Protein AF-A0A7S3VIF5-F1 (afdb_monomer_lite)

Secondary structure (DSSP, 8-state):
----------------------------------------------SS--S-S------SS---SS-TTSS--S--SSHHHHHHHHHHHS--SSS-SS--------SS-----PPPP--HHHHT--TTSPPGGG---HHHHHS--TTTGGG-TT--------SS-HHHHHHHHHHHHHHTS--HHHHHHHHHTTS------HHHHH------TT--PPPS--B-TTSPBPPP-HHHHHHTTSS-HHHHHHHSTHHHHHTT--PPPPPS-TTS---HHHHHHHTT-HHHHHHHHHT--

Foldseek 3Di:
DDDDDDDDDDDPPPPDPDDDDDPDDDDDDDPDDDPPDDDDPDDPDDPPPDPDDDPPPPDPDFDDPPPLPFDLDDPGTPSVVQVVCCVQPVTGPNPPLDPPPPPDPDPDPDPPDRDDDPCCSVPPDDPPDDDPVPDDDPCCVVDPDPVPCVVDPPDPDPDPDDPDDPVRVVVVVVVVVVVVDDDPVVVCVVVVVPPDDPPDDPVNVVDDDDDCPPPDDDDPQQADPVRHGDDDQLVVCCVVVVDPNVRSCVVVPCNVVVVPDDDFQADPDPVDDDDPQRSCVSVVNNVVVVVVVVVVD

pLDDT: mean 74.43, std 19.69, range [35.72, 97.19]

Radius of gyration: 43.31 Å; chains: 1; bounding box: 86×85×99 Å

Organism: Dunaliella tertiolecta (NCBI:txid3047)

Structure (mmCIF, N/CA/C/O backbone):
data_AF-A0A7S3VIF5-F1
#
_entry.id   AF-A0A7S3VIF5-F1
#
loop_
_atom_site.group_PDB
_atom_site.id
_atom_site.type_symbol
_atom_site.label_atom_id
_atom_site.label_alt_id
_atom_site.label_comp_id
_atom_site.label_asym_id
_atom_site.label_entity_id
_atom_site.label_seq_id
_atom_site.pdbx_PDB_ins_code
_atom_site.Cartn_x
_atom_site.Cartn_y
_atom_site.Cartn_z
_atom_site.occupancy
_atom_site.B_iso_or_equiv
_atom_site.auth_seq_id
_atom_site.auth_comp_id
_atom_site.auth_asym_id
_atom_site.auth_atom_id
_atom_site.pdbx_PDB_model_num
ATOM 1 N N . MET A 1 1 ? 43.654 43.865 -30.893 1.00 38.50 1 MET A N 1
ATOM 2 C CA . MET A 1 1 ? 43.583 44.759 -29.715 1.00 38.50 1 MET A CA 1
ATOM 3 C C . MET A 1 1 ? 42.339 44.403 -28.919 1.00 38.50 1 MET A C 1
ATOM 5 O O . MET A 1 1 ? 41.338 44.037 -29.514 1.00 38.50 1 MET A O 1
ATOM 9 N N . TYR A 1 2 ? 42.479 44.389 -27.598 1.00 36.06 2 TYR A N 1
ATOM 10 C CA . TYR A 1 2 ? 41.655 43.682 -26.617 1.00 36.06 2 TYR A CA 1
ATOM 11 C C . TYR A 1 2 ? 40.167 44.075 -26.576 1.00 36.06 2 TYR A C 1
ATOM 13 O O . TYR A 1 2 ? 39.847 45.250 -26.439 1.00 36.06 2 TYR A O 1
ATOM 21 N N . GLY A 1 3 ? 39.283 43.071 -26.552 1.00 37.97 3 GLY A N 1
ATOM 22 C CA . GLY A 1 3 ? 37.895 43.184 -26.097 1.00 37.97 3 GLY A CA 1
ATOM 23 C C . GLY A 1 3 ? 37.669 42.242 -24.913 1.00 37.97 3 GLY A C 1
ATOM 24 O O . GLY A 1 3 ? 37.690 41.026 -25.076 1.00 37.97 3 GLY A O 1
ATOM 25 N N . LYS A 1 4 ? 37.533 42.806 -23.709 1.00 41.69 4 LYS A N 1
ATOM 26 C CA . LYS A 1 4 ? 37.266 42.087 -22.454 1.00 41.69 4 LYS A CA 1
ATOM 27 C C . LYS A 1 4 ? 35.817 41.591 -22.440 1.00 41.69 4 LYS A C 1
ATOM 29 O O . LYS A 1 4 ? 34.906 42.410 -22.486 1.00 41.69 4 LYS A O 1
ATOM 34 N N . ILE A 1 5 ? 35.615 40.282 -22.302 1.00 47.53 5 ILE A N 1
ATOM 35 C CA . ILE A 1 5 ? 34.322 39.689 -21.938 1.00 47.53 5 ILE A CA 1
ATOM 36 C C . ILE A 1 5 ? 34.422 39.269 -20.471 1.00 47.53 5 ILE A C 1
ATOM 38 O O . ILE A 1 5 ? 35.168 38.361 -20.111 1.00 47.53 5 ILE A O 1
ATOM 42 N N . THR A 1 6 ? 33.709 39.987 -19.611 1.00 52.03 6 THR A N 1
ATOM 43 C CA . THR A 1 6 ? 33.499 39.657 -18.200 1.00 52.03 6 THR A CA 1
ATOM 44 C C . THR A 1 6 ? 32.539 38.475 -18.093 1.00 52.03 6 THR A C 1
ATOM 46 O O . THR A 1 6 ? 31.352 38.613 -18.379 1.00 52.03 6 THR A O 1
ATOM 49 N N . GLY A 1 7 ? 33.055 37.314 -17.688 1.00 38.91 7 GLY A N 1
ATOM 50 C CA . GLY A 1 7 ? 32.253 36.143 -17.341 1.00 38.91 7 GLY A CA 1
ATOM 51 C C . GLY A 1 7 ? 31.654 36.279 -15.941 1.00 38.91 7 GLY A C 1
ATOM 52 O O . GLY A 1 7 ? 32.376 36.490 -14.969 1.00 38.91 7 GLY A O 1
ATOM 53 N N . ILE A 1 8 ? 30.333 36.143 -15.844 1.00 44.44 8 ILE A N 1
ATOM 54 C CA . ILE A 1 8 ? 29.608 35.970 -14.583 1.00 44.44 8 ILE A CA 1
ATOM 55 C C . ILE A 1 8 ? 29.527 34.461 -14.328 1.00 44.44 8 ILE A C 1
ATOM 57 O O . ILE A 1 8 ? 28.780 33.742 -14.986 1.00 44.44 8 ILE A O 1
ATOM 61 N N . LEU A 1 9 ? 30.341 33.979 -13.389 1.00 40.06 9 LEU A N 1
ATOM 62 C CA . LEU A 1 9 ? 30.281 32.623 -12.845 1.00 40.06 9 LEU A CA 1
ATOM 63 C C . LEU A 1 9 ? 29.080 32.518 -11.895 1.00 40.06 9 LEU A C 1
ATOM 65 O O . LEU A 1 9 ? 29.121 33.022 -10.775 1.00 40.06 9 LEU A O 1
ATOM 69 N N . PHE A 1 10 ? 28.019 31.834 -12.321 1.00 35.91 10 PHE A N 1
ATOM 70 C CA . PHE A 1 10 ? 26.989 31.342 -11.407 1.00 35.91 10 PHE A CA 1
ATOM 71 C C . PHE A 1 10 ? 27.479 30.037 -10.763 1.00 35.91 10 PHE A C 1
ATOM 73 O O . PHE A 1 10 ? 27.352 28.951 -11.328 1.00 35.91 10 PHE A O 1
ATOM 80 N N . CYS A 1 11 ? 28.045 30.139 -9.560 1.00 36.84 11 CYS A N 1
ATOM 81 C CA . CYS A 1 11 ? 28.231 28.996 -8.668 1.00 36.84 11 CYS A CA 1
ATOM 82 C C . CYS A 1 11 ? 26.860 28.537 -8.149 1.00 36.84 11 CYS A C 1
ATOM 84 O O . CYS A 1 11 ? 26.308 29.122 -7.218 1.00 36.84 11 CYS A O 1
ATOM 86 N N . SER A 1 12 ? 26.309 27.473 -8.737 1.00 36.03 12 SER A N 1
ATOM 87 C CA . SER A 1 12 ? 25.171 26.750 -8.164 1.00 36.03 12 SER A CA 1
ATOM 88 C C . SER A 1 12 ? 25.661 25.902 -6.986 1.00 36.03 12 SER A C 1
ATOM 90 O O . SER A 1 12 ? 26.086 24.757 -7.137 1.00 36.03 12 SER A O 1
ATOM 92 N N . ALA A 1 13 ? 25.651 26.494 -5.792 1.00 40.25 13 ALA A N 1
ATOM 93 C CA . ALA A 1 13 ? 25.848 25.773 -4.544 1.00 40.25 13 ALA A CA 1
ATOM 94 C C . ALA A 1 13 ? 24.590 24.941 -4.248 1.00 40.25 13 ALA A C 1
ATOM 96 O O . ALA A 1 13 ? 23.603 25.427 -3.693 1.00 40.25 13 ALA A O 1
ATOM 97 N N . ARG A 1 14 ? 24.633 23.665 -4.633 1.00 41.44 14 ARG A N 1
ATOM 98 C CA . ARG A 1 14 ? 23.634 22.649 -4.292 1.00 41.44 14 ARG A CA 1
ATOM 99 C C . ARG A 1 14 ? 23.738 22.345 -2.790 1.00 41.44 14 ARG A C 1
ATOM 101 O O . ARG A 1 14 ? 24.475 21.457 -2.372 1.00 41.44 14 ARG A O 1
ATOM 108 N N . LYS A 1 15 ? 23.029 23.109 -1.954 1.00 41.47 15 LYS A N 1
ATOM 109 C CA . LYS A 1 15 ? 22.811 22.739 -0.548 1.00 41.47 15 LYS A CA 1
ATOM 110 C C . LYS A 1 15 ? 21.865 21.539 -0.517 1.00 41.47 15 LYS A C 1
ATOM 112 O O . LYS A 1 15 ? 20.666 21.681 -0.736 1.00 41.47 15 LYS A O 1
ATOM 117 N N . HIS A 1 16 ? 22.417 20.358 -0.255 1.00 40.22 16 HIS A N 1
ATOM 118 C CA . HIS A 1 16 ? 21.650 19.219 0.233 1.00 40.22 16 HIS A CA 1
ATOM 119 C C . HIS A 1 16 ? 21.054 19.598 1.594 1.00 40.22 16 HIS A C 1
ATOM 121 O O . HIS A 1 16 ? 21.770 19.688 2.588 1.00 40.22 16 HIS A O 1
ATOM 127 N N . VAL A 1 17 ? 19.747 19.855 1.629 1.00 41.75 17 VAL A N 1
ATOM 128 C CA . VAL A 1 17 ? 18.986 19.930 2.877 1.00 41.75 17 VAL A CA 1
ATOM 129 C C . VAL A 1 17 ? 18.646 18.494 3.259 1.00 41.75 17 VAL A C 1
ATOM 131 O O . VAL A 1 17 ? 17.685 17.915 2.757 1.00 41.75 17 VAL A O 1
ATOM 134 N N . ALA A 1 18 ? 19.488 17.896 4.098 1.00 40.91 18 ALA A N 1
ATOM 135 C CA . ALA A 1 18 ? 19.145 16.681 4.816 1.00 40.91 18 ALA A CA 1
ATOM 136 C C . ALA A 1 18 ? 18.069 17.037 5.851 1.00 40.91 18 ALA A C 1
ATOM 138 O O . ALA A 1 18 ? 18.324 17.784 6.793 1.00 40.91 18 ALA A O 1
ATOM 139 N N . TRP A 1 19 ? 16.852 16.540 5.645 1.00 35.72 19 TRP A N 1
ATOM 140 C CA . TRP A 1 19 ? 15.812 16.537 6.666 1.00 35.72 19 TRP A CA 1
ATOM 141 C C . TRP A 1 19 ? 16.108 15.399 7.644 1.00 35.72 19 TRP A C 1
ATOM 143 O O . TRP A 1 19 ? 15.798 14.241 7.377 1.00 35.72 19 TRP A O 1
ATOM 153 N N . THR A 1 20 ? 16.718 15.725 8.776 1.00 47.41 20 THR A N 1
ATOM 154 C CA . THR A 1 20 ? 16.651 14.906 9.991 1.00 47.41 20 THR A CA 1
ATOM 155 C C . THR A 1 20 ? 15.641 15.557 10.932 1.00 47.41 20 THR A C 1
ATOM 157 O O . THR A 1 20 ? 15.840 16.724 11.280 1.00 47.41 20 THR A O 1
ATOM 160 N N . PRO A 1 21 ? 14.571 14.871 11.367 1.00 52.25 21 PRO A N 1
ATOM 161 C CA . PRO A 1 21 ? 13.729 15.398 12.427 1.00 52.25 21 PRO A CA 1
ATOM 162 C C . PRO A 1 21 ? 14.468 15.245 13.763 1.00 52.25 21 PRO A C 1
ATOM 164 O O . PRO A 1 21 ? 14.550 14.154 14.323 1.00 52.25 21 PRO A O 1
ATOM 167 N N . HIS A 1 22 ? 15.024 16.353 14.254 1.00 35.81 22 HIS A N 1
ATOM 168 C CA . HIS A 1 22 ? 15.372 16.514 15.662 1.00 35.81 22 HIS A CA 1
ATOM 169 C C . HIS A 1 22 ? 14.057 16.581 16.450 1.00 35.81 22 HIS A C 1
ATOM 171 O O . HIS A 1 22 ? 13.313 17.556 16.352 1.00 35.81 22 HIS A O 1
ATOM 177 N N . PHE A 1 23 ? 13.746 15.514 17.182 1.00 42.31 23 PHE A N 1
ATOM 178 C CA . PHE A 1 23 ? 12.726 15.515 18.225 1.00 42.31 23 PHE A CA 1
ATOM 179 C C . PHE A 1 23 ? 13.350 16.119 19.484 1.00 42.31 23 PHE A C 1
ATOM 181 O O . PHE A 1 23 ? 13.790 15.395 20.372 1.00 42.31 23 PHE A O 1
ATOM 188 N N . ASP A 1 24 ? 13.396 17.448 19.542 1.00 35.78 24 ASP A N 1
ATOM 189 C CA . ASP A 1 24 ? 13.663 18.148 20.792 1.00 35.78 24 ASP A CA 1
ATOM 190 C C . ASP A 1 24 ? 12.325 18.541 21.420 1.00 35.78 24 ASP A C 1
ATOM 192 O O . ASP A 1 24 ? 11.499 19.270 20.869 1.00 35.78 24 ASP A O 1
ATOM 196 N N . THR A 1 25 ? 12.123 17.958 22.591 1.00 55.62 25 THR A N 1
ATOM 197 C CA . THR A 1 25 ? 11.047 18.167 23.546 1.00 55.62 25 THR A CA 1
ATOM 198 C C . THR A 1 25 ? 10.805 19.650 23.825 1.00 55.62 25 THR A C 1
ATOM 200 O O . THR A 1 25 ? 11.597 20.289 24.513 1.00 55.62 25 THR A O 1
ATOM 203 N N . TYR A 1 26 ? 9.663 20.165 23.369 1.00 39.09 26 TYR A N 1
ATOM 204 C CA . TYR A 1 26 ? 9.005 21.330 23.959 1.00 39.09 26 TYR A CA 1
ATOM 205 C C . TYR A 1 26 ? 7.755 20.847 24.695 1.00 39.09 26 TYR A C 1
ATOM 207 O O . TYR A 1 26 ? 6.656 20.772 24.150 1.00 39.09 26 TYR A O 1
ATOM 215 N N . PHE A 1 27 ? 7.970 20.453 25.946 1.00 48.41 27 PHE A N 1
ATOM 216 C CA . PHE A 1 27 ? 6.942 20.417 26.973 1.00 48.41 27 PHE A CA 1
ATOM 217 C C . PHE A 1 27 ? 7.011 21.787 27.647 1.00 48.41 27 PHE A C 1
ATOM 219 O O . PHE A 1 27 ? 7.992 22.056 28.326 1.00 48.41 27 PHE A O 1
ATOM 226 N N . ASP A 1 28 ? 6.066 22.679 27.347 1.00 43.41 28 ASP A N 1
ATOM 227 C CA . ASP A 1 28 ? 5.454 23.579 28.332 1.00 43.41 28 ASP A CA 1
ATOM 228 C C . ASP A 1 28 ? 4.494 24.585 27.685 1.00 43.41 28 ASP A C 1
ATOM 230 O O . ASP A 1 28 ? 4.725 25.107 26.595 1.00 43.41 28 ASP A O 1
ATOM 234 N N . CYS A 1 29 ? 3.439 24.877 28.452 1.00 38.53 29 CYS A N 1
ATOM 235 C CA . CYS A 1 29 ? 2.448 25.944 28.289 1.00 38.53 29 CYS A CA 1
ATOM 236 C C . CYS A 1 29 ? 1.363 25.732 27.218 1.00 38.53 29 CYS A C 1
ATOM 238 O O . CYS A 1 29 ? 1.550 26.031 26.047 1.00 38.53 29 CYS A O 1
ATOM 240 N N . TYR A 1 30 ? 0.174 25.288 27.651 1.00 37.25 30 TYR A N 1
ATOM 241 C CA . TYR A 1 30 ? -1.050 26.116 27.714 1.00 37.25 30 TYR A CA 1
ATOM 242 C C . TYR A 1 30 ? -2.256 25.253 28.141 1.00 37.25 30 TYR A C 1
ATOM 244 O O . TYR A 1 30 ? -3.083 24.832 27.337 1.00 37.25 30 TYR A O 1
ATOM 252 N N . SER A 1 31 ? -2.390 25.011 29.447 1.00 45.62 31 SER A N 1
ATOM 253 C CA . SER A 1 31 ? -3.633 24.529 30.058 1.00 45.62 31 SER A CA 1
ATOM 254 C C . SER A 1 31 ? -4.478 25.722 30.510 1.00 45.62 31 SER A C 1
ATOM 256 O O . SER A 1 31 ? -4.497 26.065 31.691 1.00 45.62 31 SER A O 1
ATOM 258 N N . GLN A 1 32 ? -5.164 26.384 29.580 1.00 49.28 32 GLN A N 1
ATOM 259 C CA . GLN A 1 32 ? -6.257 27.303 29.912 1.00 49.28 32 GLN A CA 1
ATOM 260 C C . GLN A 1 32 ? -7.372 27.166 28.874 1.00 49.28 32 GLN A C 1
ATOM 262 O O . GLN A 1 32 ? -7.449 27.922 27.910 1.00 49.28 32 GLN A O 1
ATOM 267 N N . LEU A 1 33 ? -8.252 26.185 29.087 1.00 43.09 33 LEU A N 1
ATOM 268 C CA . LEU A 1 33 ? -9.589 26.189 28.500 1.00 43.09 33 LEU A CA 1
ATOM 269 C C . LEU A 1 33 ? -10.607 26.575 29.584 1.00 43.09 33 LEU A C 1
ATOM 271 O O . LEU A 1 33 ? -10.542 26.048 30.697 1.00 43.09 33 LEU A O 1
ATOM 275 N N . PRO A 1 34 ? -11.551 27.483 29.284 1.00 41.94 34 PRO A N 1
ATOM 276 C CA . PRO A 1 34 ? -12.588 27.882 30.218 1.00 41.94 34 PRO A CA 1
ATOM 277 C C . PRO A 1 34 ? -13.659 26.790 30.305 1.00 41.94 34 PRO A C 1
ATOM 279 O O . PRO A 1 34 ? -14.366 26.503 29.338 1.00 41.94 34 PRO A O 1
ATOM 282 N N . LEU A 1 35 ? -13.812 26.210 31.495 1.00 38.31 35 LEU A N 1
ATOM 283 C CA . LEU A 1 35 ? -14.972 25.405 31.867 1.00 38.31 35 LEU A CA 1
ATOM 284 C C . LEU A 1 35 ? -16.229 26.287 31.804 1.00 38.31 35 LEU A C 1
ATOM 286 O O . LEU A 1 35 ? -16.522 27.042 32.729 1.00 38.31 35 LEU A O 1
ATOM 290 N N . ARG A 1 36 ? -16.993 26.196 30.711 1.00 38.50 36 ARG A N 1
ATOM 291 C CA . ARG A 1 36 ? -18.394 26.629 30.696 1.00 38.50 36 ARG A CA 1
ATOM 292 C C . ARG A 1 36 ? -19.221 25.565 31.406 1.00 38.50 36 ARG A C 1
ATOM 294 O O . ARG A 1 36 ? -19.641 24.579 30.811 1.00 38.50 36 ARG A O 1
ATOM 301 N N . THR A 1 37 ? -19.439 25.778 32.695 1.00 39.38 37 THR A N 1
ATOM 302 C CA . THR A 1 37 ? -20.407 25.037 33.501 1.00 39.38 37 THR A CA 1
ATOM 303 C C . THR A 1 37 ? -21.824 25.422 33.082 1.00 39.38 37 THR A C 1
ATOM 305 O O . THR A 1 37 ? -22.274 26.539 33.343 1.00 39.38 37 THR A O 1
ATOM 308 N N . LEU A 1 38 ? -22.534 24.492 32.444 1.00 40.50 38 LEU A N 1
ATOM 309 C CA . LEU A 1 38 ? -23.992 24.515 32.383 1.00 40.50 38 LEU A CA 1
ATOM 310 C C . LEU A 1 38 ? -24.525 24.257 33.798 1.00 40.50 38 LEU A C 1
ATOM 312 O O . LEU A 1 38 ? -24.275 23.217 34.404 1.00 40.50 38 LEU A O 1
ATOM 316 N N . HIS A 1 39 ? -25.208 25.262 34.341 1.00 35.97 39 HIS A N 1
ATOM 317 C CA . HIS A 1 39 ? -25.879 25.225 35.632 1.00 35.97 39 HIS A CA 1
ATOM 318 C C . HIS A 1 39 ? -27.051 24.231 35.601 1.00 35.97 39 HIS A C 1
ATOM 320 O O . HIS A 1 39 ? -28.138 24.565 35.137 1.00 35.97 39 HIS A O 1
ATOM 326 N N . HIS A 1 40 ? -26.856 23.044 36.173 1.00 38.06 40 HIS A N 1
ATOM 327 C CA . HIS A 1 40 ? -27.945 22.259 36.755 1.00 38.06 40 HIS A CA 1
ATOM 328 C C . HIS A 1 40 ? -27.894 22.413 38.284 1.00 38.06 40 HIS A C 1
ATOM 330 O O . HIS A 1 40 ? -26.854 22.133 38.885 1.00 38.06 40 HIS A O 1
ATOM 336 N N . PRO A 1 41 ? -28.972 22.867 38.949 1.00 40.91 41 PRO A N 1
ATOM 337 C CA . PRO A 1 41 ? -29.015 22.943 40.400 1.00 40.91 41 PRO A CA 1
ATOM 338 C C . PRO A 1 41 ? -29.437 21.579 40.954 1.00 40.91 41 PRO A C 1
ATOM 340 O O . PRO A 1 41 ? -30.613 21.335 41.200 1.00 40.91 41 PRO A O 1
ATOM 343 N N . ILE A 1 42 ? -28.476 20.677 41.154 1.00 43.84 42 ILE A N 1
ATOM 344 C CA . ILE A 1 42 ? -28.690 19.462 41.950 1.00 43.84 42 ILE A CA 1
ATOM 345 C C . ILE A 1 42 ? -27.805 19.562 43.193 1.00 43.84 42 ILE A C 1
ATOM 347 O O . ILE A 1 42 ? -26.596 19.355 43.156 1.00 43.84 42 ILE A O 1
ATOM 351 N N . LEU A 1 43 ? -28.448 20.009 44.273 1.00 38.25 43 LEU A N 1
ATOM 352 C CA . LEU A 1 43 ? -28.159 19.765 45.689 1.00 38.25 43 LEU A CA 1
ATOM 353 C C . LEU A 1 43 ? -26.732 19.278 46.021 1.00 38.25 43 LEU A C 1
ATOM 355 O O . LEU A 1 43 ? -26.491 18.104 46.291 1.00 38.25 43 LEU A O 1
ATOM 359 N N . ARG A 1 44 ? -25.788 20.224 46.122 1.00 41.03 44 ARG A N 1
ATOM 360 C CA . ARG A 1 44 ? -24.565 20.057 46.922 1.00 41.03 44 ARG A CA 1
ATOM 361 C C . ARG A 1 44 ? -24.923 20.160 48.406 1.00 41.03 44 ARG A C 1
ATOM 363 O O . ARG A 1 44 ? -24.815 21.226 49.003 1.00 41.03 44 ARG A O 1
ATOM 370 N N . LEU A 1 45 ? -25.312 19.045 49.010 1.00 42.50 45 LEU A N 1
ATOM 371 C CA . LEU A 1 45 ? -25.242 18.864 50.458 1.00 42.50 45 LEU A CA 1
ATOM 372 C C . LEU A 1 45 ? -24.292 17.697 50.743 1.00 42.50 45 LEU A C 1
ATOM 374 O O . LEU A 1 45 ? -24.593 16.551 50.435 1.00 42.50 45 LEU A O 1
ATOM 378 N N . GLY A 1 46 ? -23.134 18.008 51.334 1.00 40.28 46 GLY A N 1
ATOM 379 C CA . GLY A 1 46 ? -22.330 17.031 52.073 1.00 40.28 46 GLY A CA 1
ATOM 380 C C . GLY A 1 46 ? -21.123 16.420 51.353 1.00 40.28 46 GLY A C 1
ATOM 381 O O . GLY A 1 46 ? -21.059 15.205 51.195 1.00 40.28 46 GLY A O 1
ATOM 382 N N . ARG A 1 47 ? -20.101 17.222 51.012 1.00 45.56 47 ARG A N 1
ATOM 383 C CA . ARG A 1 47 ? -18.761 16.707 50.638 1.00 45.56 47 ARG A CA 1
ATOM 384 C C . ARG A 1 47 ? -17.629 17.172 51.568 1.00 45.56 47 ARG A C 1
ATOM 386 O O . ARG A 1 47 ? -16.489 17.239 51.140 1.00 45.56 47 ARG A O 1
ATOM 393 N N . GLU A 1 48 ? -17.922 17.454 52.842 1.00 40.84 48 GLU A N 1
ATOM 394 C CA . GLU A 1 48 ? -16.903 17.923 53.809 1.00 40.84 48 GLU A CA 1
ATOM 395 C C . GLU A 1 48 ? -16.920 17.213 55.180 1.00 40.84 48 GLU A C 1
ATOM 397 O O . GLU A 1 48 ? -16.416 17.734 56.167 1.00 40.84 48 GLU A O 1
ATOM 402 N N . ARG A 1 49 ? -17.442 15.983 55.283 1.00 44.56 49 ARG A N 1
ATOM 403 C CA . ARG A 1 49 ? -17.338 15.189 56.530 1.00 44.56 49 ARG A CA 1
ATOM 404 C C . ARG A 1 49 ? -16.905 13.737 56.312 1.00 44.56 49 ARG A C 1
ATOM 406 O O . ARG A 1 49 ? -17.566 12.821 56.781 1.00 44.56 49 ARG A O 1
ATOM 413 N N . ARG A 1 50 ? -15.786 13.503 55.616 1.00 47.38 50 ARG A N 1
ATOM 414 C CA . ARG A 1 50 ? -15.148 12.166 55.554 1.00 47.38 50 ARG A CA 1
ATOM 415 C C . ARG A 1 50 ? -13.668 12.164 55.952 1.00 47.38 50 ARG A C 1
ATOM 417 O O . ARG A 1 50 ? -12.898 11.388 55.411 1.00 47.38 50 ARG A O 1
ATOM 424 N N . SER A 1 51 ? -13.277 12.999 56.915 1.00 43.97 51 SER A N 1
ATOM 425 C CA . SER A 1 51 ? -11.896 13.000 57.439 1.00 43.97 51 SER A CA 1
ATOM 426 C C . SER A 1 51 ? -11.781 12.542 58.896 1.00 43.97 51 SER A C 1
ATOM 428 O O . SER A 1 51 ? -10.753 12.765 59.521 1.00 43.97 51 SER A O 1
ATOM 430 N N . ALA A 1 52 ? -12.809 11.901 59.462 1.00 42.66 52 ALA A N 1
ATOM 431 C CA . ALA A 1 52 ? -12.767 11.436 60.853 1.00 42.66 52 ALA A CA 1
ATOM 432 C C . ALA A 1 52 ? -13.615 10.178 61.107 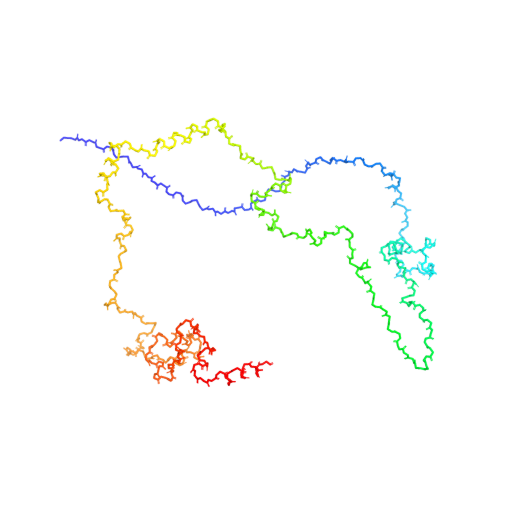1.00 42.66 52 ALA A C 1
ATOM 434 O O . ALA A 1 52 ? -14.334 10.101 62.100 1.00 42.66 52 ALA A O 1
ATOM 435 N N . MET A 1 53 ? -13.559 9.184 60.217 1.00 40.16 53 MET A N 1
ATOM 436 C CA . MET A 1 53 ? -14.071 7.848 60.529 1.00 40.16 53 MET A CA 1
ATOM 437 C C . MET A 1 53 ? -12.923 6.851 60.485 1.00 40.16 53 MET A C 1
ATOM 439 O O . MET A 1 53 ? -12.393 6.546 59.428 1.00 40.16 53 MET A O 1
ATOM 443 N N . MET A 1 54 ? -12.529 6.468 61.699 1.00 42.84 54 MET A N 1
ATOM 444 C CA . MET A 1 54 ? -11.759 5.305 62.125 1.00 42.84 54 MET A CA 1
ATOM 445 C C . MET A 1 54 ? -11.017 4.517 61.038 1.00 42.84 54 MET A C 1
ATOM 447 O O . MET A 1 54 ? -11.627 3.859 60.200 1.00 42.84 54 MET A O 1
ATOM 451 N N . ASN A 1 55 ? -9.691 4.465 61.191 1.00 45.88 55 ASN A N 1
ATOM 452 C CA . ASN A 1 55 ? -8.848 3.363 60.731 1.00 45.88 55 ASN A CA 1
ATOM 453 C C . ASN A 1 55 ? -9.282 2.068 61.445 1.00 45.88 55 ASN A C 1
ATOM 455 O O . ASN A 1 55 ? -8.620 1.601 62.368 1.00 45.88 55 ASN A O 1
ATOM 459 N N . LEU A 1 56 ? -10.442 1.528 61.083 1.00 54.66 56 LEU A N 1
ATOM 460 C CA . LEU A 1 56 ? -10.756 0.131 61.329 1.00 54.66 56 LEU A CA 1
ATOM 461 C C . LEU A 1 56 ? -9.947 -0.642 60.296 1.00 54.66 56 LEU A C 1
ATOM 463 O O . LEU A 1 56 ? -10.137 -0.443 59.095 1.00 54.66 56 LEU A O 1
ATOM 467 N N . GLU A 1 57 ? -9.012 -1.470 60.759 1.00 62.66 57 GLU A N 1
ATOM 468 C CA . GLU A 1 57 ? -8.385 -2.461 59.891 1.00 62.66 57 GLU A CA 1
ATOM 469 C C . GLU A 1 57 ? -9.490 -3.191 59.114 1.00 62.66 57 GLU A C 1
ATOM 471 O O . GLU A 1 57 ? -10.518 -3.542 59.710 1.00 62.66 57 GLU A O 1
ATOM 476 N N . PRO A 1 58 ? -9.342 -3.375 57.790 1.00 62.91 58 PRO A N 1
ATOM 477 C CA . PRO A 1 58 ? -10.351 -4.064 57.010 1.00 62.91 58 PRO A CA 1
ATOM 478 C C . PRO A 1 58 ? -10.496 -5.473 57.582 1.00 62.91 58 PRO A C 1
ATOM 480 O O . PRO A 1 58 ? -9.582 -6.291 57.492 1.00 62.91 58 PRO A O 1
ATOM 483 N N . LEU A 1 59 ? -11.644 -5.745 58.211 1.00 61.19 59 LEU A N 1
ATOM 484 C CA . LEU A 1 59 ? -11.989 -7.092 58.643 1.00 61.19 59 LEU A CA 1
ATOM 485 C C . LEU A 1 59 ? -11.836 -8.015 57.422 1.00 61.19 59 LEU A C 1
ATOM 487 O O . LEU A 1 59 ? -12.370 -7.696 56.357 1.00 61.19 59 LEU A O 1
ATOM 491 N N . PRO A 1 60 ? -11.131 -9.152 57.546 1.00 76.06 60 PRO A N 1
ATOM 492 C CA . PRO A 1 60 ? -10.742 -9.976 56.401 1.00 76.06 60 PRO A CA 1
ATOM 493 C C . PRO A 1 60 ? -11.939 -10.579 55.656 1.00 76.06 60 PRO A C 1
ATOM 495 O O . PRO A 1 60 ? -11.783 -11.098 54.549 1.00 76.06 60 PRO A O 1
ATOM 498 N N . HIS A 1 61 ? -13.135 -10.543 56.251 1.00 76.00 61 HIS A N 1
ATOM 499 C CA . HIS A 1 61 ? -14.345 -11.137 55.703 1.00 76.00 61 HIS A CA 1
ATOM 500 C C . HIS A 1 61 ? -15.507 -10.140 55.763 1.00 76.00 61 HIS A C 1
ATOM 502 O O . HIS A 1 61 ? -15.752 -9.553 56.822 1.00 76.00 61 HIS A O 1
ATOM 508 N N . PRO A 1 62 ? -16.262 -9.962 54.662 1.00 79.50 62 PRO A N 1
ATOM 509 C CA . PRO A 1 62 ? -17.441 -9.116 54.677 1.00 79.50 62 PRO A CA 1
ATOM 510 C C . PRO A 1 62 ? -18.470 -9.696 55.653 1.00 79.50 62 PRO A C 1
ATOM 512 O O . PRO A 1 62 ? -18.771 -10.893 55.637 1.00 79.50 62 PRO A O 1
ATOM 515 N N . TYR A 1 63 ? -19.037 -8.839 56.499 1.00 82.38 63 TYR A N 1
ATOM 516 C CA . TYR A 1 63 ? -20.098 -9.218 57.427 1.00 82.38 63 TYR A CA 1
ATOM 517 C C . TYR A 1 63 ? -21.467 -9.130 56.737 1.00 82.38 63 TYR A C 1
ATOM 519 O O . TYR A 1 63 ? -21.852 -8.066 56.260 1.00 82.38 63 TYR A O 1
ATOM 527 N N . THR A 1 64 ? -22.180 -10.260 56.632 1.00 79.62 64 THR A N 1
ATOM 528 C CA . THR A 1 64 ? -23.279 -10.433 55.648 1.00 79.62 64 THR A CA 1
ATOM 529 C C . THR A 1 64 ? -24.509 -11.143 56.220 1.00 79.62 64 THR A C 1
ATOM 531 O O . THR A 1 64 ? -25.311 -11.729 55.503 1.00 79.62 64 THR A O 1
ATOM 534 N N . ASN A 1 65 ? -24.674 -11.116 57.544 1.00 84.50 65 ASN A N 1
ATOM 535 C CA . ASN A 1 65 ? -25.782 -11.812 58.204 1.00 84.50 65 ASN A CA 1
ATOM 536 C C . ASN A 1 65 ? -27.144 -11.113 58.061 1.00 84.50 65 ASN A C 1
ATOM 538 O O . ASN A 1 65 ? -28.168 -11.762 58.266 1.00 84.50 65 ASN A O 1
ATOM 542 N N . TYR A 1 66 ? -27.158 -9.833 57.691 1.00 79.62 66 TYR A N 1
ATOM 543 C CA . TYR A 1 66 ? -28.370 -9.066 57.401 1.00 79.62 66 TYR A CA 1
ATOM 544 C C . TYR A 1 66 ? -28.724 -9.145 55.897 1.00 79.62 66 TYR A C 1
ATOM 546 O O . TYR A 1 66 ? -27.916 -9.611 55.101 1.00 79.62 66 TYR A O 1
ATOM 554 N N . ASN A 1 67 ? -29.934 -8.721 55.505 1.00 79.69 67 ASN A N 1
ATOM 555 C CA . ASN A 1 67 ? -30.404 -8.658 54.103 1.00 79.69 67 ASN A CA 1
ATOM 556 C C . ASN A 1 67 ? -30.497 -10.004 53.346 1.00 79.69 67 ASN A C 1
ATOM 558 O O . ASN A 1 67 ? -30.334 -10.061 52.130 1.00 79.69 67 ASN A O 1
ATOM 562 N N . ARG A 1 68 ? -30.812 -11.106 54.041 1.00 79.44 68 ARG A N 1
ATOM 563 C CA . ARG A 1 68 ? -30.948 -12.445 53.423 1.00 79.44 68 ARG A CA 1
ATOM 564 C C . ARG A 1 68 ? -32.182 -12.625 52.528 1.00 79.44 68 ARG A C 1
ATOM 566 O O . ARG A 1 68 ? -32.238 -13.578 51.767 1.00 79.44 68 ARG A O 1
ATOM 573 N N . THR A 1 69 ? -33.174 -11.746 52.627 1.00 73.69 69 THR A N 1
ATOM 574 C CA . THR A 1 69 ? -34.516 -11.913 52.038 1.00 73.69 69 THR A CA 1
ATOM 575 C C . THR A 1 69 ? -34.678 -11.266 50.658 1.00 73.69 69 THR A C 1
ATOM 577 O O . THR A 1 69 ? -35.783 -10.882 50.289 1.00 73.69 69 THR A O 1
ATOM 580 N N . GLY A 1 70 ? -33.596 -11.069 49.899 1.00 71.62 70 GLY A N 1
ATOM 581 C CA . GLY A 1 70 ? -33.663 -10.446 48.565 1.00 71.62 70 GLY A CA 1
ATOM 582 C C . GLY A 1 70 ? -33.742 -8.910 48.571 1.00 71.62 70 GLY A C 1
ATOM 583 O O . GLY A 1 70 ? -33.353 -8.237 47.614 1.00 71.62 70 GLY A O 1
ATOM 584 N N . ASN A 1 71 ? -34.213 -8.319 49.671 1.00 80.06 71 ASN A N 1
ATOM 585 C CA . ASN A 1 71 ? -34.330 -6.875 49.851 1.00 80.06 71 ASN A CA 1
ATOM 586 C C . ASN A 1 71 ? -33.232 -6.339 50.778 1.00 80.06 71 ASN A C 1
ATOM 588 O O . ASN A 1 71 ? -33.066 -6.815 51.899 1.00 80.06 71 ASN A O 1
ATOM 592 N N . VAL A 1 72 ? -32.515 -5.311 50.313 1.00 82.44 72 VAL A N 1
ATOM 593 C CA . VAL A 1 72 ? -31.540 -4.558 51.110 1.00 82.44 72 VAL A CA 1
ATOM 594 C C . VAL A 1 72 ? -32.318 -3.558 51.968 1.00 82.44 72 VAL A C 1
ATOM 596 O O . VAL A 1 72 ? -32.733 -2.512 51.480 1.00 82.44 72 VAL A O 1
ATOM 599 N N . THR A 1 73 ? -32.596 -3.907 53.225 1.00 84.19 73 THR A N 1
ATOM 600 C CA . THR A 1 73 ? -33.346 -3.046 54.164 1.00 84.19 73 THR A CA 1
ATOM 601 C C . THR A 1 73 ? -32.477 -2.541 55.309 1.00 84.19 73 THR A C 1
ATOM 603 O O . THR A 1 73 ? -32.673 -1.427 55.791 1.00 84.19 73 THR A O 1
ATOM 606 N N . ALA A 1 74 ? -31.497 -3.335 55.741 1.00 85.69 74 ALA A N 1
ATOM 607 C CA . ALA A 1 74 ? -30.548 -2.960 56.774 1.00 85.69 74 ALA A CA 1
ATOM 608 C C . ALA A 1 74 ? -29.293 -2.328 56.155 1.00 85.69 74 ALA A C 1
ATOM 610 O O . ALA A 1 74 ? -28.650 -2.921 55.287 1.00 85.69 74 ALA A O 1
ATOM 611 N N . LEU A 1 75 ? -28.897 -1.158 56.662 1.00 89.12 75 LEU A N 1
ATOM 612 C CA . LEU A 1 75 ? -27.686 -0.431 56.255 1.00 89.12 75 LEU A CA 1
ATOM 613 C C . LEU A 1 75 ? -26.437 -0.958 56.987 1.00 89.12 75 LEU A C 1
ATOM 615 O O . LEU A 1 75 ? -25.683 -0.199 57.595 1.00 89.12 75 LEU A O 1
ATOM 619 N N . VAL A 1 76 ? -26.254 -2.279 56.998 1.00 85.31 76 VAL A N 1
ATOM 620 C CA . VAL A 1 76 ? -25.167 -2.964 57.717 1.00 85.31 76 VAL A CA 1
ATOM 621 C C . VAL A 1 76 ? -24.300 -3.727 56.722 1.00 85.31 76 VAL A C 1
ATOM 623 O O . VAL A 1 76 ? -24.818 -4.422 55.854 1.00 85.31 76 VAL A O 1
ATOM 626 N N . GLY A 1 77 ? -22.976 -3.630 56.872 1.00 85.56 77 GLY A N 1
ATOM 627 C CA . GLY A 1 77 ? -22.023 -4.269 55.965 1.00 85.56 77 GLY A CA 1
ATOM 628 C C . GLY A 1 77 ? -21.915 -3.527 54.632 1.00 85.56 77 GLY A C 1
ATOM 629 O O . GLY A 1 77 ? -21.927 -2.297 54.601 1.00 85.56 77 GLY A O 1
ATOM 630 N N . ASN A 1 78 ? -21.815 -4.276 53.534 1.00 86.94 78 ASN A N 1
ATOM 631 C CA . ASN A 1 78 ? -21.614 -3.743 52.185 1.00 86.94 78 ASN A CA 1
ATOM 632 C C . ASN A 1 78 ? -22.936 -3.389 51.472 1.00 86.94 78 ASN A C 1
ATOM 634 O O . ASN A 1 78 ? -23.172 -3.755 50.322 1.00 86.94 78 ASN A O 1
ATOM 638 N N . TRP A 1 79 ? -23.839 -2.713 52.185 1.00 87.88 79 TRP A N 1
ATOM 639 C CA . TRP A 1 79 ? -25.199 -2.447 51.707 1.00 87.88 79 TRP A CA 1
ATOM 640 C C . TRP A 1 79 ? -25.239 -1.540 50.467 1.00 87.88 79 TRP A C 1
ATOM 642 O O . TRP A 1 79 ? -26.164 -1.651 49.670 1.00 87.88 79 TRP A O 1
ATOM 652 N N . VAL A 1 80 ? -24.243 -0.661 50.290 1.00 90.56 80 VAL A N 1
ATOM 653 C CA . VAL A 1 80 ? -24.165 0.269 49.150 1.00 90.56 80 VAL A CA 1
ATOM 654 C C . VAL A 1 80 ? -23.918 -0.488 47.846 1.00 90.56 80 VAL A C 1
ATOM 656 O O . VAL A 1 80 ? -24.641 -0.277 46.877 1.00 90.56 80 VAL A O 1
ATOM 659 N N . GLU A 1 81 ? -22.936 -1.395 47.822 1.00 86.94 81 GLU A N 1
ATOM 660 C CA . GLU A 1 81 ? -22.672 -2.225 46.641 1.00 86.94 81 GLU A CA 1
ATOM 661 C C . GLU A 1 81 ? -23.814 -3.216 46.396 1.00 86.94 81 GLU A C 1
ATOM 663 O O . GLU A 1 81 ? -24.184 -3.452 45.251 1.00 86.94 81 GLU A O 1
ATOM 668 N N . GLU A 1 82 ? -24.431 -3.756 47.454 1.00 87.62 82 GLU A N 1
ATOM 669 C CA . GLU A 1 82 ? -25.600 -4.635 47.323 1.00 87.62 82 GLU A CA 1
ATOM 670 C C . GLU A 1 82 ? -26.818 -3.909 46.732 1.00 87.62 82 GLU A C 1
ATOM 672 O O . GLU A 1 82 ? -27.554 -4.501 45.941 1.00 87.62 82 GLU A O 1
ATOM 677 N N . GLN A 1 83 ? -27.028 -2.638 47.085 1.00 89.75 83 GLN A N 1
ATOM 678 C CA . GLN A 1 83 ? -28.089 -1.821 46.504 1.00 89.75 83 GLN A CA 1
ATOM 679 C C . GLN A 1 83 ? -27.791 -1.482 45.040 1.00 89.75 83 GLN A C 1
ATOM 681 O O . GLN A 1 83 ? -28.656 -1.697 44.199 1.00 89.75 83 GLN A O 1
ATOM 686 N N . ALA A 1 84 ? -26.566 -1.059 44.713 1.00 88.25 84 ALA A N 1
ATOM 687 C CA . ALA A 1 84 ? -26.165 -0.792 43.329 1.00 88.25 84 ALA A CA 1
ATOM 688 C C . ALA A 1 84 ? -26.279 -2.044 42.438 1.00 88.25 84 ALA A C 1
ATOM 690 O O . ALA A 1 84 ? -26.802 -1.979 41.328 1.00 88.25 84 ALA A O 1
ATOM 691 N N . LEU A 1 85 ? -25.866 -3.209 42.950 1.00 87.06 85 LEU A N 1
ATOM 692 C CA . LEU A 1 85 ? -26.016 -4.495 42.266 1.00 87.06 85 LEU A CA 1
ATOM 693 C C . LEU A 1 85 ? -27.488 -4.826 41.998 1.00 87.06 85 LEU A C 1
ATOM 695 O O . LEU A 1 85 ? -27.824 -5.342 40.929 1.00 87.06 85 LEU A O 1
ATOM 699 N N . LYS A 1 86 ? -28.360 -4.546 42.970 1.00 88.06 86 LYS A N 1
ATOM 700 C CA . LYS A 1 86 ? -29.797 -4.762 42.838 1.00 88.06 86 LYS A CA 1
ATOM 701 C C . LYS A 1 86 ? -30.429 -3.793 41.844 1.00 88.06 86 LYS A C 1
ATOM 703 O O . LYS A 1 86 ? -31.262 -4.224 41.057 1.00 88.06 86 LYS A O 1
ATOM 708 N N . ASP A 1 87 ? -30.028 -2.531 41.849 1.00 88.38 87 ASP A N 1
ATOM 709 C CA . ASP A 1 87 ? -30.537 -1.534 40.908 1.00 88.38 87 ASP A CA 1
ATOM 710 C C . ASP A 1 87 ? -30.117 -1.872 39.464 1.00 88.38 87 ASP A C 1
ATOM 712 O O . ASP A 1 87 ? -30.922 -1.731 38.546 1.00 88.38 87 ASP A O 1
ATOM 716 N N . ALA A 1 88 ? -28.903 -2.404 39.268 1.00 85.69 88 ALA A N 1
ATOM 717 C CA . ALA A 1 88 ? -28.394 -2.809 37.955 1.00 85.69 88 ALA A CA 1
ATOM 718 C C . ALA A 1 88 ? -28.958 -4.153 37.453 1.00 85.69 88 ALA A C 1
ATOM 720 O O . ALA A 1 88 ? -29.331 -4.282 36.290 1.00 85.69 88 ALA A O 1
ATOM 721 N N . THR A 1 89 ? -29.010 -5.179 38.311 1.00 83.19 89 THR A N 1
ATOM 722 C CA . THR A 1 89 ? -29.346 -6.560 37.893 1.00 83.19 89 THR A CA 1
ATOM 723 C C . THR A 1 89 ? -30.728 -7.033 38.328 1.00 83.19 89 THR A C 1
ATOM 725 O O . THR A 1 89 ? -31.153 -8.119 37.941 1.00 83.19 89 THR A O 1
ATOM 728 N N . GLY A 1 90 ? -31.417 -6.272 39.178 1.00 85.38 90 GLY A N 1
ATOM 729 C CA . GLY A 1 90 ? -32.649 -6.693 39.847 1.00 85.38 90 GLY A CA 1
ATOM 730 C C . GLY A 1 90 ? -32.444 -7.745 40.942 1.00 85.38 90 GLY A C 1
ATOM 731 O O . GLY A 1 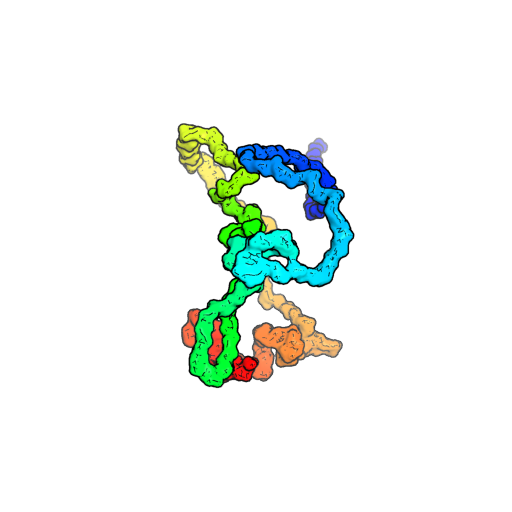90 ? -33.397 -8.059 41.648 1.00 85.38 90 GLY A O 1
ATOM 732 N N . LEU A 1 91 ? -31.223 -8.270 41.110 1.00 83.31 91 LEU A N 1
ATOM 733 C CA . LEU A 1 91 ? -30.924 -9.430 41.948 1.00 83.31 91 LEU A CA 1
ATOM 734 C C . LEU A 1 91 ? -29.963 -9.082 43.081 1.00 83.31 91 LEU A C 1
ATOM 736 O O . LEU A 1 91 ? -28.881 -8.532 42.860 1.00 83.31 91 LEU A O 1
ATOM 740 N N . SER A 1 92 ? -30.306 -9.505 44.296 1.00 83.06 92 SER A N 1
ATOM 741 C CA . SER A 1 92 ? -29.383 -9.425 45.436 1.00 83.06 92 SER A CA 1
ATOM 742 C C . SER A 1 92 ? -28.439 -10.638 45.518 1.00 83.06 92 SER A C 1
ATOM 744 O O . SER A 1 92 ? -28.560 -11.624 44.788 1.00 83.06 92 SER A O 1
ATOM 746 N N . ARG A 1 93 ? -27.490 -10.594 46.456 1.00 76.81 93 ARG A N 1
ATOM 747 C CA . ARG A 1 93 ? -26.547 -11.689 46.746 1.00 76.81 93 ARG A CA 1
ATOM 748 C C . ARG A 1 93 ? -27.188 -12.994 47.248 1.00 76.81 93 ARG A C 1
ATOM 750 O O . ARG A 1 93 ? -26.604 -14.055 47.058 1.00 76.81 93 ARG A O 1
ATOM 757 N N . PHE A 1 94 ? -28.313 -12.901 47.964 1.00 69.62 94 PHE A N 1
ATOM 758 C CA . PHE A 1 94 ? -28.938 -14.013 48.699 1.00 69.62 94 PHE A CA 1
ATOM 759 C C . PHE A 1 94 ? -30.238 -14.474 48.056 1.00 69.62 94 PHE A C 1
ATOM 761 O O . PHE A 1 94 ? -30.831 -15.450 48.509 1.00 69.62 94 PHE A O 1
ATOM 768 N N . GLU A 1 95 ? -30.675 -13.787 47.005 1.00 68.00 95 GLU A N 1
ATOM 769 C CA . GLU A 1 95 ? -31.773 -14.256 46.185 1.00 68.00 95 GLU A CA 1
ATOM 770 C C . GLU A 1 95 ? -31.340 -15.582 45.564 1.00 68.00 95 GLU A C 1
ATOM 772 O O . GLU A 1 95 ? -30.389 -15.655 44.778 1.00 68.00 95 GLU A O 1
ATOM 777 N N . THR A 1 96 ? -31.949 -16.663 46.055 1.00 57.94 96 THR A N 1
ATOM 778 C CA . THR A 1 96 ? -31.653 -18.016 45.612 1.00 57.94 96 THR A CA 1
ATOM 779 C C . THR A 1 96 ? -31.845 -18.052 44.111 1.00 57.94 96 THR A C 1
ATOM 781 O O . THR A 1 96 ? -32.946 -17.863 43.612 1.00 57.94 96 THR A O 1
ATOM 784 N N . TRP A 1 97 ? -30.762 -18.347 43.403 1.00 53.56 97 TRP A N 1
ATOM 785 C CA . TRP A 1 97 ? -30.673 -18.584 41.956 1.00 53.56 97 TRP A CA 1
ATOM 786 C C . TRP A 1 97 ? -31.605 -19.651 41.381 1.00 53.56 97 TRP A C 1
ATOM 788 O O . TRP A 1 97 ? -31.561 -19.986 40.200 1.00 53.56 97 TRP A O 1
ATOM 798 N N . VAL A 1 98 ? -32.402 -20.232 42.251 1.00 47.50 98 VAL A N 1
ATOM 799 C CA . VAL A 1 98 ? -33.388 -21.236 41.976 1.00 47.50 98 VAL A CA 1
ATOM 800 C C . VAL A 1 98 ? -34.678 -20.441 42.012 1.00 47.50 98 VAL A C 1
ATOM 802 O O . VAL A 1 98 ? -35.148 -20.076 43.091 1.00 47.50 98 VAL A O 1
ATOM 805 N N . GLY A 1 99 ? -35.261 -20.171 40.839 1.00 49.19 99 GLY A N 1
ATOM 806 C CA . GLY A 1 99 ? -36.717 -20.166 40.804 1.00 49.19 99 GLY A CA 1
ATOM 807 C C . GLY A 1 99 ? -37.111 -21.432 41.545 1.00 49.19 99 GLY A C 1
ATOM 808 O O . GLY A 1 99 ? -36.590 -22.490 41.200 1.00 49.19 99 GLY A O 1
ATOM 809 N N . GLN A 1 100 ? -37.837 -21.291 42.653 1.00 49.84 100 GLN A N 1
ATOM 810 C CA . GLN A 1 100 ? -38.352 -22.402 43.443 1.00 49.84 100 GLN A CA 1
ATOM 811 C C . GLN A 1 100 ? -39.276 -23.201 42.512 1.00 49.84 100 GLN A C 1
ATOM 813 O O . GLN A 1 100 ? -40.492 -23.066 42.544 1.00 49.84 100 GLN A O 1
ATOM 818 N N . GLU A 1 101 ? -38.695 -23.962 41.589 1.00 53.97 101 GLU A N 1
ATOM 819 C CA . GLU A 1 101 ? -39.383 -25.022 40.900 1.00 53.97 101 GLU A CA 1
ATOM 820 C C . GLU A 1 101 ? -39.697 -26.003 42.016 1.00 53.97 101 GLU A C 1
ATOM 822 O O . GLU A 1 101 ? -38.804 -26.594 42.632 1.00 53.97 101 GLU A O 1
ATOM 827 N N . GLU A 1 102 ? -40.985 -26.027 42.358 1.00 58.09 102 GLU A N 1
ATOM 828 C CA . GLU A 1 102 ? -41.644 -27.053 43.151 1.00 58.09 102 GLU A CA 1
ATOM 829 C C . GLU A 1 102 ? -40.903 -28.383 42.974 1.00 58.09 102 GLU A C 1
ATOM 831 O O . GLU A 1 102 ? -40.634 -28.768 41.831 1.00 58.09 102 GLU A O 1
ATOM 836 N N . PRO A 1 103 ? -40.532 -29.078 44.065 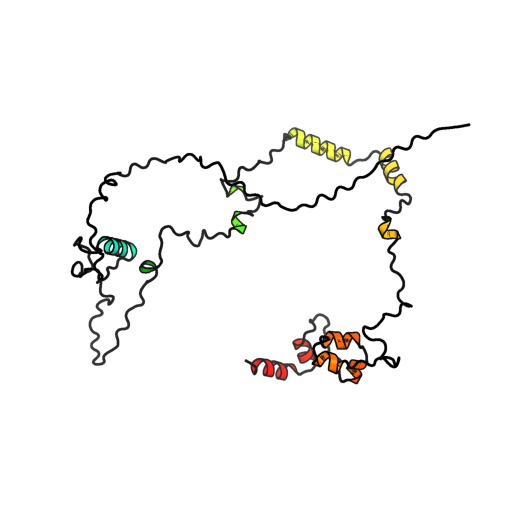1.00 56.44 103 PRO A N 1
ATOM 837 C CA . PRO A 1 103 ? -39.742 -30.293 43.969 1.00 56.44 103 PRO A CA 1
ATOM 838 C C . PRO A 1 103 ? -40.448 -31.263 43.023 1.00 56.44 103 PRO A C 1
ATOM 840 O O . PRO A 1 103 ? -41.509 -31.802 43.342 1.00 56.44 103 PRO A O 1
ATOM 843 N N . SER A 1 104 ? -39.869 -31.470 41.836 1.00 56.47 104 SER A N 1
ATOM 844 C CA . SER A 1 104 ? -40.364 -32.464 40.895 1.00 56.47 104 SER A CA 1
ATOM 845 C C . SER A 1 104 ? -40.438 -33.789 41.648 1.00 56.47 104 SER A C 1
ATOM 847 O O . SER A 1 104 ? -39.438 -34.206 42.233 1.00 56.47 104 SER A O 1
ATOM 849 N N . GLN A 1 105 ? -41.607 -34.434 41.654 1.00 58.81 105 GLN A N 1
ATOM 850 C CA . GLN A 1 105 ? -41.906 -35.692 42.361 1.00 58.81 105 GLN A CA 1
ATOM 851 C C . GLN A 1 105 ? -41.103 -36.908 41.838 1.00 58.81 105 GLN A C 1
ATOM 853 O O . GLN A 1 105 ? -41.577 -38.042 41.856 1.00 58.81 105 GLN A O 1
ATOM 858 N N . SER A 1 106 ? -39.894 -36.708 41.317 1.00 61.22 106 SER A N 1
ATOM 859 C CA . SER A 1 106 ? -39.010 -37.771 40.875 1.00 61.22 106 SER A CA 1
ATOM 860 C C . SER A 1 106 ? -38.219 -38.326 42.057 1.00 61.22 10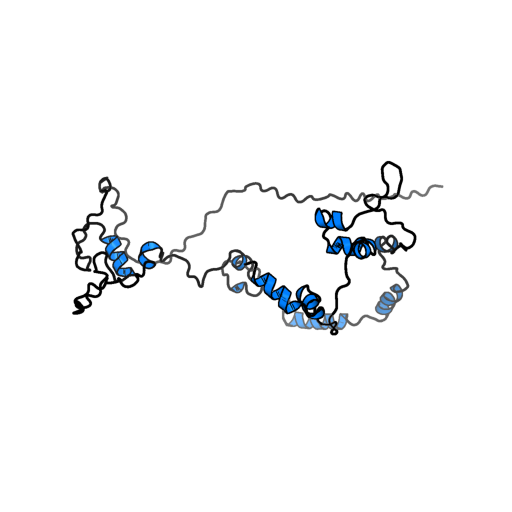6 SER A C 1
ATOM 862 O O . SER A 1 106 ? -37.489 -37.613 42.738 1.00 61.22 106 SER A O 1
ATOM 864 N N . VAL A 1 107 ? -38.312 -39.641 42.250 1.00 66.50 107 VAL A N 1
ATOM 865 C CA . VAL A 1 107 ? -37.562 -40.422 43.254 1.00 66.50 107 VAL A CA 1
ATOM 866 C C . VAL A 1 107 ? -36.042 -40.401 42.997 1.00 66.50 107 VAL A C 1
ATOM 868 O O . VAL A 1 107 ? -35.246 -40.738 43.871 1.00 66.50 107 VAL A O 1
ATOM 871 N N . HIS A 1 108 ? -35.614 -39.982 41.804 1.00 63.81 108 HIS A N 1
ATOM 872 C CA . HIS A 1 108 ? -34.209 -39.850 41.442 1.00 63.81 108 HIS A CA 1
ATOM 873 C C . HIS A 1 108 ? -33.700 -38.436 41.719 1.00 63.81 108 HIS A C 1
ATOM 875 O O . HIS A 1 108 ? -34.338 -37.461 41.335 1.00 63.81 108 HIS A O 1
ATOM 881 N N . ALA A 1 109 ? -32.523 -38.342 42.345 1.00 59.62 109 ALA A N 1
ATOM 882 C CA . ALA A 1 109 ? -31.809 -37.088 42.548 1.00 59.62 109 ALA A CA 1
ATOM 883 C C . ALA A 1 109 ? -31.340 -36.527 41.196 1.00 59.62 109 ALA A C 1
ATOM 885 O O . ALA A 1 109 ? -30.222 -36.778 40.742 1.00 59.62 109 ALA A O 1
ATOM 886 N N . THR A 1 110 ? -32.206 -35.782 40.522 1.00 60.31 110 THR A N 1
ATOM 887 C CA . THR A 1 110 ? -31.833 -34.942 39.390 1.00 60.31 110 THR A CA 1
ATOM 888 C C . THR A 1 110 ? -30.954 -33.821 39.925 1.00 60.31 110 THR A C 1
ATOM 890 O O . THR A 1 110 ? -31.360 -33.036 40.781 1.00 60.31 110 THR A O 1
ATOM 893 N N . ARG A 1 111 ? -29.706 -33.755 39.454 1.00 61.56 111 ARG A N 1
ATOM 894 C CA . ARG A 1 111 ? -28.817 -32.633 39.758 1.00 61.56 111 ARG A CA 1
ATOM 895 C C . ARG A 1 111 ? -29.452 -31.384 39.155 1.00 61.56 111 ARG A C 1
ATOM 897 O O . ARG A 1 111 ? -29.417 -31.223 37.940 1.00 61.56 111 ARG A O 1
ATOM 904 N N . ALA A 1 112 ? -30.039 -30.534 39.995 1.00 64.25 112 ALA A N 1
ATOM 905 C CA . ALA A 1 112 ? -30.530 -29.231 39.575 1.00 64.25 112 ALA A CA 1
ATOM 906 C C . ALA A 1 112 ? -29.347 -28.453 38.985 1.00 64.25 112 ALA A C 1
ATOM 908 O O . ALA A 1 112 ? -28.403 -28.094 39.695 1.00 64.25 112 ALA A O 1
ATOM 909 N N . VAL A 1 113 ? -29.349 -28.283 37.665 1.00 67.44 113 VAL A N 1
ATOM 910 C CA . VAL A 1 113 ? -28.395 -27.414 36.985 1.00 67.44 113 VAL A CA 1
ATOM 911 C C . VAL A 1 113 ? -28.958 -26.005 37.129 1.00 67.44 113 VAL A C 1
ATOM 913 O O . VAL A 1 113 ? -30.055 -25.758 36.628 1.00 67.44 113 VAL A O 1
ATOM 916 N N . PRO A 1 114 ? -28.277 -25.094 37.843 1.00 62.72 114 PRO A N 1
ATOM 917 C CA . PRO A 1 114 ? -28.758 -23.728 37.953 1.00 62.72 114 PRO A CA 1
ATOM 918 C C . PRO A 1 114 ? -28.808 -23.087 36.555 1.00 62.72 114 PRO A C 1
ATOM 920 O O . PRO A 1 114 ? -27.939 -23.379 35.723 1.00 62.72 114 PRO A O 1
ATOM 923 N N . PRO A 1 115 ? -29.797 -22.220 36.280 1.00 69.25 115 PRO A N 1
ATOM 924 C CA . PRO A 1 115 ? -29.861 -21.499 35.015 1.00 69.25 115 PRO A CA 1
ATOM 925 C C . PRO A 1 115 ? -28.593 -20.645 34.819 1.00 69.25 115 PRO A C 1
ATOM 927 O O . PRO A 1 115 ? -28.001 -20.186 35.801 1.00 69.25 115 PRO A O 1
ATOM 930 N N . PRO A 1 116 ? -28.138 -20.429 33.571 1.00 71.38 116 PRO A N 1
ATOM 931 C CA . PRO A 1 116 ? -26.937 -19.642 33.305 1.00 71.38 116 PRO A CA 1
ATOM 932 C C . PRO A 1 116 ? -27.099 -18.196 33.805 1.00 71.38 116 PRO A C 1
ATOM 934 O O . PRO A 1 116 ? -28.063 -17.515 33.459 1.00 71.38 116 PRO A O 1
ATOM 937 N N . MET A 1 117 ? -26.141 -17.718 34.611 1.00 72.44 117 MET A N 1
ATOM 938 C CA . MET A 1 117 ? -26.127 -16.337 35.119 1.00 72.44 117 MET A CA 1
ATOM 939 C C . MET A 1 117 ? -25.741 -15.343 34.036 1.00 72.44 117 MET A C 1
ATOM 941 O O . MET A 1 117 ? -24.779 -15.568 33.301 1.00 72.44 117 MET A O 1
ATOM 945 N N . GLN A 1 118 ? -26.344 -14.158 34.083 1.00 79.50 118 GLN A N 1
ATOM 946 C CA . GLN A 1 118 ? -25.732 -12.969 33.500 1.00 79.50 118 GLN A CA 1
ATOM 947 C C . GLN A 1 118 ? -24.630 -12.456 34.440 1.00 79.50 118 GLN A C 1
ATOM 949 O O . GLN A 1 118 ? -24.891 -11.785 35.437 1.00 79.50 118 GLN A O 1
ATOM 954 N N . THR A 1 119 ? -23.382 -12.829 34.153 1.00 85.25 119 THR A N 1
ATOM 955 C CA . THR A 1 119 ? -22.204 -12.421 34.941 1.00 85.25 119 THR A CA 1
ATOM 956 C C . THR A 1 119 ? -21.646 -11.063 34.529 1.00 85.25 119 THR A C 1
ATOM 958 O O . THR A 1 119 ? -21.025 -10.388 35.344 1.00 85.25 119 THR A O 1
ATOM 961 N N . HIS A 1 120 ? -21.884 -10.654 33.282 1.00 85.38 120 HIS A N 1
ATOM 962 C CA . HIS A 1 120 ? -21.340 -9.432 32.695 1.00 85.38 120 HIS A CA 1
ATOM 963 C C . HIS A 1 120 ? -21.627 -8.155 33.514 1.00 85.38 120 HIS A C 1
ATOM 965 O O . HIS A 1 120 ? -20.649 -7.511 33.912 1.00 85.38 120 HIS A O 1
ATOM 971 N N . PRO A 1 121 ? -22.892 -7.838 33.880 1.00 85.25 121 PRO A N 1
ATOM 972 C CA . PRO A 1 121 ? -23.203 -6.632 34.658 1.00 85.25 121 PRO A CA 1
ATOM 973 C C . PRO A 1 121 ? -22.620 -6.637 36.075 1.00 85.25 121 PRO A C 1
ATOM 975 O O . PRO A 1 121 ? -22.574 -5.610 36.737 1.00 85.25 121 PRO A O 1
ATOM 978 N N . ARG A 1 122 ? -22.175 -7.799 36.574 1.00 83.81 122 ARG A N 1
ATOM 979 C CA . ARG A 1 122 ? -21.654 -7.949 37.940 1.00 83.81 122 ARG A CA 1
ATOM 980 C C . ARG A 1 122 ? -20.139 -7.797 38.039 1.00 83.81 122 ARG A C 1
ATOM 982 O O . ARG A 1 122 ? -19.636 -7.575 39.135 1.00 83.81 122 ARG A O 1
ATOM 989 N N . VAL A 1 123 ? -19.415 -8.014 36.939 1.00 86.94 123 VAL A N 1
ATOM 990 C CA . VAL A 1 123 ? -17.950 -8.172 36.964 1.00 86.94 123 VAL A CA 1
ATOM 991 C C . VAL A 1 123 ? -17.230 -7.120 36.125 1.00 86.94 123 VAL A C 1
ATOM 993 O O . VAL A 1 123 ? -16.163 -6.675 36.535 1.00 86.94 123 VAL A O 1
ATOM 996 N N . ILE A 1 124 ? -17.766 -6.759 34.954 1.00 85.69 124 ILE A N 1
ATOM 997 C CA . ILE A 1 124 ? -17.014 -5.998 33.937 1.00 85.69 124 ILE A CA 1
ATOM 998 C C . ILE A 1 124 ? -17.704 -4.686 33.560 1.00 85.69 124 ILE A C 1
ATOM 1000 O O . ILE A 1 124 ? -17.036 -3.757 33.119 1.00 85.69 124 ILE A O 1
ATOM 1004 N N . GLU A 1 125 ? -19.027 -4.604 33.684 1.00 84.69 125 GLU A N 1
ATOM 1005 C CA . GLU A 1 125 ? -19.772 -3.477 33.131 1.00 84.69 125 GLU A CA 1
ATOM 1006 C C . GLU A 1 125 ? -19.397 -2.142 33.783 1.00 84.69 125 GLU A C 1
ATOM 1008 O O . GLU A 1 125 ? -19.320 -2.001 35.004 1.00 84.69 125 GLU A O 1
ATOM 1013 N N . HIS A 1 126 ? -19.141 -1.163 32.922 1.00 86.31 126 HIS A N 1
ATOM 1014 C CA . HIS A 1 126 ? -18.854 0.209 33.289 1.00 86.31 126 HIS A CA 1
ATOM 1015 C C . HIS A 1 126 ? -19.810 1.099 32.497 1.00 86.31 126 HIS A C 1
ATOM 1017 O O . HIS A 1 126 ? -19.670 1.207 31.280 1.00 86.31 126 HIS A O 1
ATOM 1023 N N . ASP A 1 127 ? -20.745 1.757 33.181 1.00 83.69 127 ASP A N 1
ATOM 1024 C CA . ASP A 1 127 ? -21.771 2.603 32.547 1.00 83.69 127 ASP A CA 1
ATOM 1025 C C . ASP A 1 127 ? -21.177 3.797 31.774 1.00 83.69 127 ASP A C 1
ATOM 1027 O O . ASP A 1 127 ? -21.814 4.373 30.897 1.00 83.69 127 ASP A O 1
ATOM 1031 N N . GLU A 1 128 ? -19.934 4.170 32.091 1.00 87.50 128 GLU A N 1
ATOM 1032 C CA . GLU A 1 128 ? -19.192 5.255 31.441 1.00 87.50 128 GLU A CA 1
ATOM 1033 C C . GLU A 1 128 ? -18.407 4.793 30.196 1.00 87.50 128 GLU A C 1
ATOM 1035 O O . GLU A 1 128 ? -17.756 5.608 29.535 1.00 87.50 128 GLU A O 1
ATOM 1040 N N . ALA A 1 129 ? -18.420 3.494 29.872 1.00 87.12 129 ALA A N 1
ATOM 1041 C CA . ALA A 1 129 ? -17.697 2.962 28.723 1.00 87.12 129 ALA A CA 1
ATOM 1042 C C . ALA A 1 129 ? -18.333 3.396 27.394 1.00 87.12 129 ALA A C 1
ATOM 1044 O O . ALA A 1 129 ? -19.547 3.524 27.252 1.00 87.12 129 ALA A O 1
ATOM 1045 N N . VAL A 1 130 ? -17.485 3.587 26.382 1.00 86.69 130 VAL A N 1
ATOM 1046 C CA . VAL A 1 130 ? -17.920 3.972 25.036 1.00 86.69 130 VAL A CA 1
ATOM 1047 C C . VAL A 1 130 ? -18.722 2.834 24.406 1.00 86.69 130 VAL A C 1
ATOM 1049 O O . VAL A 1 130 ? -18.238 1.699 24.319 1.00 86.69 130 VAL A O 1
ATOM 1052 N N . ALA A 1 131 ? -19.929 3.149 23.931 1.00 90.69 131 ALA A N 1
ATOM 1053 C CA . ALA A 1 131 ? -20.802 2.187 23.275 1.00 90.69 131 ALA A CA 1
ATOM 1054 C C . ALA A 1 131 ? -20.134 1.607 22.012 1.00 90.69 131 ALA A C 1
ATOM 1056 O O . ALA A 1 131 ? -19.453 2.339 21.292 1.00 90.69 131 ALA A O 1
ATOM 1057 N N . PRO A 1 132 ? -20.358 0.321 21.674 1.00 91.44 132 PRO A N 1
ATOM 1058 C CA . PRO A 1 132 ? -19.747 -0.300 20.496 1.00 91.44 132 PRO A CA 1
ATOM 1059 C C . PRO A 1 132 ? -20.050 0.397 19.166 1.00 91.44 132 PRO A C 1
ATOM 1061 O O . PRO A 1 132 ? -19.269 0.292 18.226 1.00 91.44 132 PRO A O 1
ATOM 1064 N N . GLN A 1 133 ? -21.175 1.112 19.076 1.00 93.62 133 GLN A N 1
ATOM 1065 C CA . GLN A 1 133 ? -21.536 1.889 17.885 1.00 93.62 133 GLN A CA 1
ATOM 1066 C C . GLN A 1 133 ? -20.631 3.113 17.684 1.00 93.62 133 GLN A C 1
ATOM 1068 O O . GLN A 1 133 ? -20.447 3.548 16.551 1.00 93.62 133 GLN A O 1
ATOM 1073 N N . ASP A 1 134 ? -20.037 3.614 18.766 1.00 91.25 134 ASP A N 1
ATOM 1074 C CA . ASP A 1 134 ? -19.151 4.777 18.783 1.00 91.25 134 ASP A CA 1
ATOM 1075 C C . ASP A 1 134 ? -17.666 4.370 18.757 1.00 91.25 134 ASP A C 1
ATOM 1077 O O . ASP A 1 134 ? -16.773 5.200 18.945 1.00 91.25 134 ASP A O 1
ATOM 1081 N N . TRP A 1 135 ? -17.366 3.082 18.543 1.00 91.19 135 TRP A N 1
ATOM 1082 C CA . TRP A 1 135 ? -15.992 2.609 18.405 1.00 91.19 135 TRP A CA 1
ATOM 1083 C C . TRP A 1 135 ? -15.411 3.055 17.064 1.00 91.19 135 TRP A C 1
ATOM 1085 O O . TRP A 1 135 ? -15.659 2.461 16.016 1.00 91.19 135 TRP A O 1
ATOM 1095 N N . GLU A 1 136 ? -14.579 4.090 17.108 1.00 90.75 136 GLU A N 1
ATOM 1096 C CA . GLU A 1 136 ? -13.794 4.556 15.971 1.00 90.75 136 GLU A CA 1
ATOM 1097 C C . GLU A 1 136 ? -12.301 4.284 16.179 1.00 90.75 136 GLU A C 1
ATOM 1099 O O . GLU A 1 136 ? -11.759 4.377 17.282 1.00 90.75 136 GLU A O 1
ATOM 1104 N N . THR A 1 137 ? -11.600 3.951 15.094 1.00 93.88 137 THR A N 1
ATOM 1105 C CA . THR A 1 137 ? -10.137 3.864 15.144 1.00 93.88 137 THR A CA 1
ATOM 1106 C C . THR A 1 137 ? -9.531 5.265 15.168 1.00 93.88 137 THR A C 1
ATOM 1108 O O . THR A 1 137 ? -10.073 6.206 14.584 1.00 93.88 137 THR A O 1
ATOM 1111 N N . MET A 1 138 ? -8.343 5.401 15.766 1.00 89.38 138 MET A N 1
ATOM 1112 C CA . MET A 1 138 ? -7.603 6.668 15.749 1.00 89.38 138 MET A CA 1
ATOM 1113 C C . MET A 1 138 ? -7.375 7.180 14.318 1.00 89.38 138 MET A C 1
ATOM 1115 O O . MET A 1 138 ? -7.452 8.381 14.084 1.00 89.38 138 MET A O 1
ATOM 1119 N N . TYR A 1 139 ? -7.165 6.267 13.361 1.00 91.06 139 TYR A N 1
ATOM 1120 C CA . TYR A 1 139 ? -6.993 6.592 11.946 1.00 91.06 139 TYR A CA 1
ATOM 1121 C C . TYR A 1 139 ? -8.262 7.181 11.321 1.00 91.06 139 TYR A C 1
ATOM 1123 O O . TYR A 1 139 ? -8.188 8.205 10.648 1.00 91.06 139 TYR A O 1
ATOM 1131 N N . MET A 1 140 ? -9.429 6.572 11.567 1.00 87.56 140 MET A N 1
ATOM 1132 C CA . MET A 1 140 ? -10.709 7.093 11.068 1.00 87.56 140 MET A CA 1
ATOM 1133 C C . MET A 1 140 ? -10.997 8.489 11.622 1.00 87.56 140 MET A C 1
ATOM 1135 O O . MET A 1 140 ? -11.448 9.362 10.884 1.00 87.56 140 MET A O 1
ATOM 1139 N N . ARG A 1 141 ? -10.657 8.719 12.895 1.00 85.31 141 ARG A N 1
ATOM 1140 C CA . ARG A 1 141 ? -10.816 10.020 13.544 1.00 85.31 141 ARG A CA 1
ATOM 1141 C C . ARG A 1 141 ? -9.854 11.082 13.000 1.00 85.31 141 ARG A C 1
ATOM 1143 O O . ARG A 1 141 ? -10.238 12.241 12.868 1.00 85.31 141 ARG A O 1
ATOM 1150 N N . SER A 1 142 ? -8.601 10.721 12.711 1.00 84.56 142 SER A N 1
ATOM 1151 C CA . SER A 1 142 ? -7.581 11.676 12.250 1.00 84.56 142 SER A CA 1
ATOM 1152 C C . SER A 1 142 ? -7.616 11.942 10.744 1.00 84.56 142 SER A C 1
ATOM 1154 O O . SER A 1 142 ? -7.187 13.011 10.309 1.00 84.56 142 SER A O 1
ATOM 1156 N N . HIS A 1 143 ? -8.122 10.997 9.949 1.00 83.94 143 HIS A N 1
ATOM 1157 C CA . HIS A 1 143 ? -8.169 11.065 8.486 1.00 83.94 143 HIS A CA 1
ATOM 1158 C C . HIS A 1 143 ? -9.601 10.962 7.960 1.00 83.94 143 HIS A C 1
ATOM 1160 O O . HIS A 1 143 ? -9.903 10.155 7.082 1.00 83.94 143 HIS A O 1
ATOM 1166 N N . ALA A 1 144 ? -10.489 11.797 8.496 1.00 82.19 144 ALA A N 1
ATOM 1167 C CA . ALA A 1 144 ? -11.825 11.947 7.943 1.00 82.19 144 ALA A CA 1
ATOM 1168 C C . ALA A 1 144 ? -11.761 12.474 6.497 1.00 82.19 144 ALA A C 1
ATOM 1170 O O . ALA A 1 144 ? -10.893 13.282 6.152 1.00 82.19 144 ALA A O 1
ATOM 1171 N N . ASP A 1 145 ? -12.707 12.042 5.657 1.00 81.69 145 ASP A N 1
ATOM 1172 C CA . ASP A 1 145 ? -12.863 12.568 4.300 1.00 81.69 145 ASP A CA 1
ATOM 1173 C C . ASP A 1 145 ? -12.962 14.103 4.360 1.00 81.69 145 ASP A C 1
ATOM 1175 O O . ASP A 1 145 ? -13.899 14.625 4.978 1.00 81.69 145 ASP A O 1
ATOM 1179 N N . PRO A 1 146 ? -12.075 14.858 3.685 1.00 79.19 146 PRO A N 1
ATOM 1180 C CA . PRO A 1 146 ? -12.069 16.319 3.779 1.00 79.19 146 PRO A CA 1
ATOM 1181 C C . PRO A 1 146 ? -13.355 16.950 3.227 1.00 79.19 146 PRO A C 1
ATOM 1183 O O . PRO A 1 146 ? -13.691 18.077 3.572 1.00 79.19 146 PRO A O 1
ATOM 1186 N N . SER A 1 147 ? -14.107 16.227 2.390 1.00 80.00 147 SER A N 1
ATOM 1187 C CA . SER A 1 147 ? -15.419 16.648 1.887 1.00 80.00 147 SER A CA 1
ATOM 1188 C C . SER A 1 147 ? -16.565 16.450 2.889 1.00 80.00 147 SER A C 1
ATOM 1190 O O . SER A 1 147 ? -17.606 17.085 2.734 1.00 80.00 147 SER A O 1
ATOM 1192 N N . LYS A 1 148 ? -16.391 15.596 3.909 1.00 72.12 148 LYS A N 1
ATOM 1193 C CA . LYS A 1 148 ? -17.386 15.276 4.956 1.00 72.12 148 LYS A CA 1
ATOM 1194 C C . LYS A 1 148 ? -16.977 15.787 6.347 1.00 72.12 148 LYS A C 1
ATOM 1196 O O . LYS A 1 148 ? -17.634 15.471 7.344 1.00 72.12 148 LYS A O 1
ATOM 1201 N N . ALA A 1 149 ? -15.911 16.585 6.416 1.00 65.19 149 ALA A N 1
ATOM 1202 C CA . ALA A 1 149 ? -15.295 17.077 7.649 1.00 65.19 149 ALA A CA 1
ATOM 1203 C C . ALA A 1 149 ? -16.223 17.950 8.526 1.00 65.19 149 ALA A C 1
ATOM 1205 O O . ALA A 1 149 ? -15.976 18.110 9.719 1.00 65.19 149 ALA A O 1
ATOM 1206 N N . THR A 1 150 ? -17.387 18.362 8.003 1.00 64.69 150 THR A N 1
ATOM 1207 C CA . THR A 1 150 ? -18.454 19.069 8.740 1.00 64.69 150 THR A CA 1
ATOM 1208 C C . THR A 1 150 ? -18.971 18.311 9.972 1.00 64.69 150 THR A C 1
ATOM 1210 O O . THR A 1 150 ? -19.579 18.913 10.854 1.00 64.69 150 THR A O 1
ATOM 1213 N N . THR A 1 151 ? -18.729 16.999 10.047 1.00 66.44 151 THR A N 1
ATOM 1214 C CA . THR A 1 151 ? -19.146 16.134 11.163 1.00 66.44 151 THR A CA 1
ATOM 1215 C C . THR A 1 151 ? -18.362 16.411 12.455 1.00 66.44 151 THR A C 1
ATOM 1217 O O . THR A 1 151 ? -18.865 16.137 13.542 1.00 66.44 151 THR A O 1
ATOM 1220 N N . TYR A 1 152 ? -17.165 17.007 12.375 1.00 64.62 152 TYR A N 1
ATOM 1221 C CA . TYR A 1 152 ? -16.303 17.214 13.540 1.00 64.62 152 TYR A CA 1
ATOM 1222 C C . TYR A 1 152 ? -16.229 18.701 13.936 1.00 64.62 152 TYR A C 1
ATOM 1224 O O . TYR A 1 152 ? -15.474 19.468 13.339 1.00 64.62 152 TYR A O 1
ATOM 1232 N N . PRO A 1 153 ? -16.945 19.137 14.993 1.00 62.53 153 PRO A N 1
ATOM 1233 C CA . PRO A 1 153 ? -17.042 20.552 15.374 1.00 62.53 153 PRO A CA 1
ATOM 1234 C C . PRO A 1 153 ? -15.732 21.159 15.905 1.00 62.53 153 PRO A C 1
ATOM 1236 O O . PRO A 1 153 ? -15.670 22.362 16.144 1.00 62.53 153 PRO A O 1
ATOM 1239 N N . GLN A 1 154 ? -14.694 20.343 16.121 1.00 64.69 154 GLN A N 1
ATOM 1240 C CA . GLN A 1 154 ? -13.411 20.778 16.683 1.00 64.69 154 GLN A CA 1
ATOM 1241 C C . GLN A 1 154 ? -12.386 21.215 15.629 1.00 64.69 154 GLN A C 1
ATOM 1243 O O . GLN A 1 154 ? -11.348 21.770 15.987 1.00 64.69 154 GLN A O 1
ATOM 1248 N N . MET A 1 155 ? -12.659 21.006 14.338 1.00 63.00 155 MET A N 1
ATOM 1249 C CA . MET A 1 155 ? -11.773 21.481 13.279 1.00 63.00 155 MET A CA 1
ATOM 1250 C C . MET A 1 155 ? -12.165 22.903 12.866 1.00 63.00 155 MET A C 1
ATOM 1252 O O . MET A 1 155 ? -13.239 23.148 12.319 1.00 63.00 155 MET A O 1
ATOM 1256 N N . ILE A 1 156 ? -11.279 23.868 13.133 1.00 68.12 156 ILE A N 1
ATOM 1257 C CA . ILE A 1 156 ? -11.390 25.227 12.591 1.00 68.12 156 ILE A CA 1
ATOM 1258 C C . ILE A 1 156 ? -11.077 25.136 11.093 1.00 68.12 156 ILE A C 1
ATOM 1260 O O . ILE A 1 156 ? -9.929 25.244 10.668 1.00 68.12 156 ILE A O 1
ATOM 1264 N N . GLU A 1 157 ? -12.101 24.879 10.284 1.00 72.94 157 GLU A N 1
ATOM 1265 C CA . GLU A 1 157 ? -11.945 24.785 8.837 1.00 72.94 157 GLU A CA 1
ATOM 1266 C C . GLU A 1 157 ? -11.770 26.174 8.211 1.00 72.94 157 GLU A C 1
ATOM 1268 O O . GLU A 1 157 ? -12.630 27.059 8.318 1.00 72.94 157 GLU A O 1
ATOM 1273 N N . TYR A 1 158 ? -10.681 26.349 7.462 1.00 77.81 158 TYR A N 1
ATOM 1274 C CA . TYR A 1 158 ? -10.566 27.445 6.509 1.00 77.81 158 TYR A CA 1
ATOM 1275 C C . TYR A 1 158 ? -11.553 27.201 5.372 1.00 77.81 158 TYR A C 1
ATOM 1277 O O . TYR A 1 158 ? -11.265 26.494 4.407 1.00 77.81 158 TYR A O 1
ATOM 1285 N N . ARG A 1 159 ? -12.748 27.783 5.489 1.00 78.00 159 ARG A N 1
ATOM 1286 C CA . ARG A 1 159 ? -13.764 27.661 4.444 1.00 78.00 159 ARG A CA 1
ATOM 1287 C C . ARG A 1 159 ? -13.218 28.208 3.131 1.00 78.00 159 ARG A C 1
ATOM 1289 O O . ARG A 1 159 ? -12.846 29.381 3.048 1.00 78.00 159 ARG A O 1
ATOM 1296 N N . SER A 1 160 ? -13.249 27.367 2.103 1.00 79.50 160 SER A N 1
ATOM 1297 C CA . SER A 1 160 ? -13.097 27.771 0.709 1.00 79.50 160 SER A CA 1
ATOM 1298 C C . SER A 1 160 ? -14.164 28.820 0.388 1.00 79.50 160 SER A C 1
ATOM 1300 O O . SER A 1 160 ? -15.337 28.514 0.176 1.00 79.50 160 SER A O 1
ATOM 1302 N N . LYS A 1 161 ? -13.778 30.095 0.433 1.00 83.50 161 LYS A N 1
ATOM 1303 C CA . LYS A 1 161 ? -14.615 31.205 -0.015 1.00 83.50 161 LYS A CA 1
ATOM 1304 C C . LYS A 1 161 ? -14.072 31.650 -1.358 1.00 83.50 161 LYS A C 1
ATOM 1306 O O . LYS A 1 161 ? -13.001 32.254 -1.425 1.00 83.50 161 LYS A O 1
ATOM 1311 N N . SER A 1 162 ? -14.812 31.353 -2.424 1.00 89.38 162 SER A N 1
ATOM 1312 C CA . SER A 1 162 ? -14.543 31.980 -3.715 1.00 89.38 162 SER A CA 1
ATOM 1313 C C . SER A 1 162 ? -14.620 33.494 -3.537 1.00 89.38 162 SER A C 1
ATOM 1315 O O . SER A 1 162 ? -15.600 34.020 -3.011 1.00 89.38 162 SER A O 1
ATOM 1317 N N . LYS A 1 163 ? -13.563 34.195 -3.948 1.00 92.50 163 LYS A N 1
ATOM 1318 C CA . LYS A 1 163 ? -13.521 35.664 -3.933 1.00 92.50 163 LYS A CA 1
ATOM 1319 C C . LYS A 1 163 ? -14.316 36.271 -5.093 1.00 92.50 163 LYS A C 1
ATOM 1321 O O . LYS A 1 163 ? -14.553 37.473 -5.105 1.00 92.50 163 LYS A O 1
ATOM 1326 N N . LEU A 1 164 ? -14.706 35.452 -6.072 1.00 94.44 164 LEU A N 1
ATOM 1327 C CA . LEU A 1 164 ? -15.406 35.894 -7.270 1.00 94.44 164 LEU A CA 1
ATOM 1328 C C . LEU A 1 164 ? -16.915 35.817 -7.059 1.00 94.44 164 LEU A C 1
ATOM 1330 O O . LEU A 1 164 ? -17.455 34.747 -6.774 1.00 94.44 164 LEU A O 1
ATOM 1334 N N . GLY A 1 165 ? -17.596 36.945 -7.253 1.00 95.62 165 GLY A N 1
ATOM 1335 C CA . GLY A 1 165 ? -19.056 36.986 -7.283 1.00 95.62 165 GLY A CA 1
ATOM 1336 C C . GLY A 1 165 ? -19.635 36.321 -8.543 1.00 95.62 165 GLY A C 1
ATOM 1337 O O . GLY A 1 165 ? -18.921 36.164 -9.535 1.00 95.62 165 GLY A O 1
ATOM 1338 N N . PRO A 1 166 ? -20.940 35.984 -8.566 1.00 95.81 166 PRO A N 1
ATOM 1339 C CA . PRO A 1 166 ? -21.551 35.239 -9.674 1.00 95.81 166 PRO A CA 1
ATOM 1340 C C . PRO A 1 166 ? -21.423 35.924 -11.042 1.00 95.81 166 PRO A C 1
ATOM 1342 O O . PRO A 1 166 ? -21.224 35.262 -12.057 1.00 95.81 166 PRO A O 1
ATOM 1345 N N . ARG A 1 167 ? -21.503 37.262 -11.078 1.00 95.25 167 ARG A N 1
ATOM 1346 C CA . ARG A 1 167 ? -21.322 38.041 -12.312 1.00 95.25 167 ARG A CA 1
ATOM 1347 C C . ARG A 1 167 ? -19.885 37.949 -12.830 1.00 95.25 167 ARG A C 1
ATOM 1349 O O . ARG A 1 167 ? -19.693 37.640 -13.998 1.00 95.25 167 ARG A O 1
ATOM 1356 N N . ALA A 1 168 ? -18.904 38.148 -11.948 1.00 95.94 168 ALA A N 1
ATOM 1357 C CA . ALA A 1 168 ? -17.486 38.051 -12.288 1.00 95.94 168 ALA A CA 1
ATOM 1358 C C . ALA A 1 168 ? -17.094 36.627 -12.716 1.00 95.94 168 ALA A C 1
ATOM 1360 O O . ALA A 1 168 ? -16.261 36.461 -13.596 1.00 95.94 168 ALA A O 1
ATOM 1361 N N . GLN A 1 169 ? -17.719 35.593 -12.141 1.00 95.81 169 GLN A N 1
ATOM 1362 C CA . GLN A 1 169 ? -17.507 34.207 -12.572 1.00 95.81 169 GLN A CA 1
ATOM 1363 C C . GLN A 1 169 ? -17.993 33.963 -14.006 1.00 95.81 169 GLN A C 1
ATOM 1365 O O . GLN A 1 169 ? -17.298 33.301 -14.768 1.00 95.81 169 GLN A O 1
ATOM 1370 N N . ARG A 1 170 ? -19.155 34.511 -14.393 1.00 96.25 170 ARG A N 1
ATOM 1371 C CA . ARG A 1 170 ? -19.650 34.409 -15.778 1.00 96.25 170 ARG A CA 1
ATOM 1372 C C . ARG A 1 170 ? -18.762 35.167 -16.757 1.00 96.25 170 ARG A C 1
ATOM 1374 O O . ARG A 1 170 ? -18.475 34.654 -17.827 1.00 96.25 170 ARG A O 1
ATOM 1381 N N . GLU A 1 171 ? -18.320 36.361 -16.380 1.00 97.06 171 GLU A N 1
ATOM 1382 C CA . GLU A 1 171 ? -17.398 37.158 -17.191 1.00 97.06 171 GLU A CA 1
ATOM 1383 C C . GLU A 1 171 ? -16.058 36.445 -17.383 1.00 97.06 171 GLU A C 1
ATOM 1385 O O . GLU A 1 171 ? -15.590 36.314 -18.508 1.00 97.06 171 GLU A O 1
ATOM 1390 N N . LEU A 1 172 ? -15.494 35.882 -16.313 1.00 96.56 172 LEU A N 1
ATOM 1391 C CA . LEU A 1 172 ? -14.277 35.081 -16.393 1.00 96.56 172 LEU A CA 1
ATOM 1392 C C . LEU A 1 172 ? -14.473 33.840 -17.271 1.00 96.56 172 LEU A C 1
ATOM 1394 O O . LEU A 1 172 ? -13.583 33.515 -18.047 1.00 96.56 172 LEU A O 1
ATOM 1398 N N . ALA A 1 173 ? -15.625 33.169 -17.189 1.00 96.56 173 ALA A N 1
ATOM 1399 C CA . ALA A 1 173 ? -15.927 32.032 -18.055 1.00 96.56 173 ALA A CA 1
ATOM 1400 C C . ALA A 1 173 ? -15.961 32.435 -19.541 1.00 96.56 173 ALA A C 1
ATOM 1402 O O . ALA A 1 173 ? -15.346 31.751 -20.354 1.00 96.56 173 ALA A O 1
ATOM 1403 N N . MET A 1 174 ? -16.588 33.569 -19.878 1.00 96.62 174 MET A N 1
ATOM 1404 C CA . MET A 1 174 ? -16.601 34.100 -21.249 1.00 96.62 174 MET A CA 1
ATOM 1405 C C . MET A 1 174 ? -15.192 34.472 -21.723 1.00 96.62 174 MET A C 1
ATOM 1407 O O . MET A 1 174 ? -14.778 34.044 -22.794 1.00 96.62 174 MET A O 1
ATOM 1411 N N . LEU A 1 175 ? -14.407 35.165 -20.893 1.00 95.50 175 LEU A N 1
ATOM 1412 C CA . LEU A 1 175 ? -13.015 35.498 -21.213 1.00 95.50 175 LEU A CA 1
ATOM 1413 C C . LEU A 1 175 ? -12.147 34.246 -21.401 1.00 95.50 175 LEU A C 1
ATOM 1415 O O . LEU A 1 175 ? -11.280 34.220 -22.270 1.00 95.50 175 LEU A O 1
ATOM 1419 N N . MET A 1 176 ? -12.372 33.191 -20.611 1.00 95.31 176 MET A N 1
ATOM 1420 C CA . MET A 1 176 ? -11.686 31.910 -20.795 1.00 95.31 176 MET A CA 1
ATOM 1421 C C . MET A 1 176 ? -12.099 31.218 -22.096 1.00 95.31 176 MET A C 1
ATOM 1423 O O . MET A 1 176 ? -11.269 30.543 -22.698 1.00 95.31 176 MET A O 1
ATOM 1427 N N . GLU A 1 177 ? -13.354 31.343 -22.526 1.00 95.25 177 GLU A N 1
ATOM 1428 C CA . GLU A 1 177 ? -13.815 30.818 -23.815 1.00 95.25 177 GLU A CA 1
ATOM 1429 C C . GLU A 1 177 ? -13.224 31.597 -24.991 1.00 95.25 177 GLU A C 1
ATOM 1431 O O . GLU A 1 177 ? -12.719 30.978 -25.926 1.00 95.25 177 GLU A O 1
ATOM 1436 N N . GLU A 1 178 ? -13.187 32.925 -24.909 1.00 91.94 178 GLU A N 1
ATOM 1437 C CA . GLU A 1 178 ? -12.541 33.786 -25.905 1.00 91.94 178 GLU A CA 1
ATOM 1438 C C . GLU A 1 178 ? -11.038 33.490 -26.003 1.00 91.94 178 GLU A C 1
ATOM 1440 O O . GLU A 1 178 ? -10.507 33.298 -27.099 1.00 91.94 178 GLU A O 1
ATOM 1445 N N . ALA A 1 179 ? -10.360 33.337 -24.862 1.00 90.25 179 ALA A N 1
ATOM 1446 C CA . ALA A 1 179 ? -8.933 33.031 -24.800 1.00 90.25 179 ALA A CA 1
ATOM 1447 C C . ALA A 1 179 ? -8.564 31.638 -25.345 1.00 90.25 179 ALA A C 1
ATOM 1449 O O . ALA A 1 179 ? -7.395 31.399 -25.649 1.00 90.25 179 ALA A O 1
ATOM 1450 N N . LYS A 1 180 ? -9.525 30.710 -25.495 1.00 88.69 180 LYS A N 1
ATOM 1451 C CA . LYS A 1 180 ? -9.274 29.432 -26.193 1.00 88.69 180 LYS A CA 1
ATOM 1452 C C . LYS A 1 180 ? -9.036 29.639 -27.688 1.00 88.69 180 LYS A C 1
ATOM 1454 O O . LYS A 1 180 ? -8.373 28.809 -28.308 1.00 88.69 180 LYS A O 1
ATOM 1459 N N . SER A 1 181 ? -9.571 30.712 -28.273 1.00 85.75 181 SER A N 1
ATOM 1460 C CA . SER A 1 181 ? -9.328 31.052 -29.674 1.00 85.75 181 SER A CA 1
ATOM 1461 C C . SER A 1 181 ? -8.004 31.810 -29.807 1.00 85.75 181 SER A C 1
ATOM 1463 O O . SER A 1 181 ? -7.879 32.976 -29.442 1.00 85.75 181 SER A O 1
ATOM 1465 N N . LEU A 1 182 ? -6.973 31.118 -30.291 1.00 80.19 182 LEU A N 1
ATOM 1466 C CA . LEU A 1 182 ? -5.657 31.713 -30.516 1.00 80.19 182 LEU A CA 1
ATOM 1467 C C . LEU A 1 182 ? -5.658 32.509 -31.834 1.00 80.19 182 LEU A C 1
ATOM 1469 O O . LEU A 1 182 ? -6.080 31.972 -32.862 1.00 80.19 182 LEU A O 1
ATOM 1473 N N . PRO A 1 183 ? -5.151 33.756 -31.851 1.00 84.12 183 PRO A N 1
ATOM 1474 C CA . PRO A 1 183 ? -4.940 34.506 -33.084 1.00 84.12 183 PRO A CA 1
ATOM 1475 C C . PRO A 1 183 ? -4.037 33.743 -34.057 1.00 84.12 183 PRO A C 1
ATOM 1477 O O . PRO A 1 183 ? -3.031 33.157 -33.645 1.00 84.12 183 PRO A O 1
ATOM 1480 N N . GLN A 1 184 ? -4.352 33.793 -35.354 1.00 76.06 184 GLN A N 1
ATOM 1481 C CA . GLN A 1 184 ? -3.647 33.035 -36.396 1.00 76.06 184 GLN A CA 1
ATOM 1482 C C . GLN A 1 184 ? -2.130 33.300 -36.409 1.00 76.06 184 GLN A C 1
ATOM 1484 O O . GLN A 1 184 ? -1.353 32.370 -36.603 1.00 76.06 184 GLN A O 1
ATOM 1489 N N . GLU A 1 185 ? -1.704 34.528 -36.103 1.00 75.81 185 GLU A N 1
ATOM 1490 C CA . GLU A 1 185 ? -0.289 34.915 -35.995 1.00 75.81 185 GLU A CA 1
ATOM 1491 C C . GLU A 1 185 ? 0.439 34.165 -34.861 1.00 75.81 185 GLU A C 1
ATOM 1493 O O . GLU A 1 185 ? 1.549 33.653 -35.038 1.00 75.81 185 GLU A O 1
ATOM 1498 N N . THR A 1 186 ? -0.219 34.005 -33.707 1.00 71.62 186 THR A N 1
ATOM 1499 C CA . THR A 1 186 ? 0.312 33.220 -32.579 1.00 71.62 186 THR A CA 1
ATOM 1500 C C . THR A 1 186 ? 0.259 31.719 -32.852 1.00 71.62 186 THR A C 1
ATOM 1502 O O . THR A 1 186 ? 1.199 31.005 -32.510 1.00 71.62 186 THR A O 1
ATOM 1505 N N . ALA A 1 187 ? -0.780 31.241 -33.547 1.00 66.44 187 ALA A N 1
ATOM 1506 C CA . ALA A 1 187 ? -0.891 29.844 -33.956 1.00 66.44 187 ALA A CA 1
ATOM 1507 C C . ALA A 1 187 ? 0.245 29.456 -34.915 1.00 66.44 187 ALA A C 1
ATOM 1509 O O . ALA A 1 187 ? 0.859 28.404 -34.737 1.00 66.44 187 ALA A O 1
ATOM 1510 N N . SER A 1 188 ? 0.601 30.324 -35.870 1.00 66.75 188 SER A N 1
ATOM 1511 C CA . SER A 1 188 ? 1.759 30.100 -36.740 1.00 66.75 188 SER A CA 1
ATOM 1512 C C . SER A 1 188 ? 3.081 30.115 -35.975 1.00 66.75 188 SER A C 1
ATOM 1514 O O . SER A 1 188 ? 3.927 29.275 -36.250 1.00 66.75 188 SER A O 1
ATOM 1516 N N . SER A 1 189 ? 3.252 30.985 -34.972 1.00 67.31 189 SER A N 1
ATOM 1517 C CA . SER A 1 189 ? 4.465 30.997 -34.140 1.00 67.31 189 SER A CA 1
ATOM 1518 C C . SER A 1 189 ? 4.600 29.737 -33.275 1.00 67.31 189 SER A C 1
ATOM 1520 O O . SER A 1 189 ? 5.700 29.206 -33.166 1.00 67.31 189 SER A O 1
ATOM 1522 N N . ILE A 1 190 ? 3.501 29.219 -32.715 1.00 63.47 190 ILE A N 1
ATOM 1523 C CA . ILE A 1 190 ? 3.501 27.969 -31.934 1.00 63.47 190 ILE A CA 1
ATOM 1524 C C . ILE A 1 190 ? 3.770 26.758 -32.841 1.00 63.47 190 ILE A C 1
ATOM 1526 O O . ILE A 1 190 ? 4.507 25.851 -32.463 1.00 63.47 190 ILE A O 1
ATOM 1530 N N . THR A 1 191 ? 3.214 26.756 -34.054 1.00 63.16 191 THR A N 1
ATOM 1531 C CA . THR A 1 191 ? 3.352 25.632 -34.996 1.00 63.16 191 THR A CA 1
ATOM 1532 C C . THR A 1 191 ? 4.715 25.639 -35.705 1.00 63.16 191 THR A C 1
ATOM 1534 O O . THR A 1 191 ? 5.287 24.575 -35.936 1.00 63.16 191 THR A O 1
ATOM 1537 N N . ALA A 1 192 ? 5.291 26.816 -35.976 1.00 57.81 192 ALA A N 1
ATOM 1538 C CA . ALA A 1 192 ? 6.611 26.974 -36.597 1.00 57.81 192 ALA A CA 1
ATOM 1539 C C . ALA A 1 192 ? 7.783 26.604 -35.668 1.00 57.81 192 ALA A C 1
ATOM 1541 O O . ALA A 1 192 ? 8.881 26.347 -36.148 1.00 57.81 192 ALA A O 1
ATOM 1542 N N . MET A 1 193 ? 7.569 26.524 -34.349 1.00 55.22 193 MET A N 1
ATOM 1543 C CA . MET A 1 193 ? 8.563 25.961 -33.420 1.00 55.22 193 MET A CA 1
ATOM 1544 C C . MET A 1 193 ? 8.487 24.427 -33.306 1.00 55.22 193 MET A C 1
ATOM 1546 O O . MET A 1 193 ? 9.237 23.841 -32.527 1.00 55.22 193 MET A O 1
ATOM 1550 N N . SER A 1 194 ? 7.603 23.760 -34.064 1.00 54.38 194 SER A N 1
ATOM 1551 C CA . SER A 1 194 ? 7.525 22.288 -34.097 1.00 54.38 194 SER A CA 1
ATOM 1552 C C . SER A 1 194 ? 8.490 21.633 -35.093 1.00 54.38 194 SER A C 1
ATOM 1554 O O . SER A 1 194 ? 8.553 20.404 -35.163 1.00 54.38 194 SER A O 1
ATOM 1556 N N . ASP A 1 195 ? 9.301 22.428 -35.800 1.00 54.25 195 ASP A N 1
ATOM 1557 C CA . ASP A 1 195 ? 10.382 21.923 -36.643 1.00 54.25 195 ASP A CA 1
ATOM 1558 C C . ASP A 1 195 ? 11.539 21.399 -35.773 1.00 54.25 195 ASP A C 1
ATOM 1560 O O . ASP A 1 195 ? 12.506 22.089 -35.456 1.00 54.25 195 ASP A O 1
ATOM 1564 N N . GLY A 1 196 ? 11.431 20.128 -35.382 1.00 58.34 196 GLY A N 1
ATOM 1565 C CA . GLY A 1 196 ? 12.589 19.274 -35.111 1.00 58.34 196 GLY A CA 1
ATOM 1566 C C . GLY A 1 196 ? 13.334 19.502 -33.797 1.00 58.34 196 GLY A C 1
ATOM 1567 O O . GLY A 1 196 ? 14.486 19.082 -33.685 1.00 58.34 196 GLY A O 1
ATOM 1568 N N . HIS A 1 197 ? 12.725 20.121 -32.784 1.00 59.44 197 HIS A N 1
ATOM 1569 C CA . HIS A 1 197 ? 13.309 20.072 -31.446 1.00 59.44 197 HIS A CA 1
ATOM 1570 C C . HIS A 1 197 ? 13.166 18.661 -30.880 1.00 59.44 197 HIS A C 1
ATOM 1572 O O . HIS A 1 197 ? 12.086 18.231 -30.476 1.00 59.44 197 HIS A O 1
ATOM 1578 N N . ASP A 1 198 ? 14.282 17.940 -30.878 1.00 60.72 198 ASP A N 1
ATOM 1579 C CA . ASP A 1 198 ? 14.427 16.636 -30.252 1.00 60.72 198 ASP A CA 1
ATOM 1580 C C . ASP A 1 198 ? 14.080 16.780 -28.756 1.00 60.72 198 ASP A C 1
ATOM 1582 O O . ASP A 1 198 ? 14.879 17.246 -27.946 1.00 60.72 198 ASP A O 1
ATOM 1586 N N . LEU A 1 199 ? 12.848 16.419 -28.378 1.00 67.19 199 LEU A N 1
ATOM 1587 C CA . LEU A 1 199 ? 12.348 16.443 -26.990 1.00 67.19 199 LEU A CA 1
ATOM 1588 C C . LEU A 1 199 ? 13.029 15.386 -26.103 1.00 67.19 199 LEU A C 1
ATOM 1590 O O . LEU A 1 199 ? 12.659 15.178 -24.944 1.00 67.19 199 LEU A O 1
ATOM 1594 N N . ASN A 1 200 ? 14.011 14.680 -26.656 1.00 69.88 200 ASN A N 1
ATOM 1595 C CA . ASN A 1 200 ? 14.831 13.741 -25.934 1.00 69.88 200 ASN A CA 1
ATOM 1596 C C . ASN A 1 200 ? 15.723 14.522 -24.969 1.00 69.88 200 ASN A C 1
ATOM 1598 O O . ASN A 1 200 ? 16.583 15.307 -25.358 1.00 69.88 200 ASN A O 1
ATOM 1602 N N . THR A 1 201 ? 15.515 14.297 -23.674 1.00 78.94 201 THR A N 1
ATOM 1603 C CA . THR A 1 201 ? 16.464 14.756 -22.663 1.00 78.94 201 THR A CA 1
ATOM 1604 C C . THR A 1 201 ? 17.840 14.168 -22.975 1.00 78.94 201 THR A C 1
ATOM 1606 O O . THR A 1 201 ? 17.933 13.058 -23.499 1.00 78.94 201 THR A O 1
ATOM 1609 N N . THR A 1 202 ? 18.915 14.868 -22.612 1.00 73.94 202 THR A N 1
ATOM 1610 C CA . THR A 1 202 ? 20.298 14.368 -22.768 1.00 73.94 202 THR A CA 1
ATOM 1611 C C . THR A 1 202 ? 20.488 12.974 -22.164 1.00 73.94 202 THR A C 1
ATOM 1613 O O . THR A 1 202 ? 21.257 12.161 -22.652 1.00 73.94 202 THR A O 1
ATOM 1616 N N . HIS A 1 203 ? 19.708 12.640 -21.136 1.00 76.31 203 HIS A N 1
ATOM 1617 C CA . HIS A 1 203 ? 19.692 11.302 -20.565 1.00 76.31 203 HIS A CA 1
ATOM 1618 C C . HIS A 1 203 ? 19.128 10.250 -21.538 1.00 76.31 203 HIS A C 1
ATOM 1620 O O . HIS A 1 203 ? 19.625 9.135 -21.600 1.00 76.31 203 HIS A O 1
ATOM 1626 N N . ARG A 1 204 ? 18.090 10.555 -22.321 1.00 74.06 204 ARG A N 1
ATOM 1627 C CA . ARG A 1 204 ? 17.478 9.586 -23.243 1.00 74.06 204 ARG A CA 1
ATOM 1628 C C . ARG A 1 204 ? 18.352 9.292 -24.467 1.00 74.06 204 ARG A C 1
ATOM 1630 O O . ARG A 1 204 ? 18.265 8.187 -24.994 1.00 74.06 204 ARG A O 1
ATOM 1637 N N . THR A 1 205 ? 19.198 10.231 -24.889 1.00 78.00 205 THR A N 1
ATOM 1638 C CA . THR A 1 205 ? 20.150 10.005 -25.991 1.00 78.00 205 THR A CA 1
ATOM 1639 C C . THR A 1 205 ? 21.283 9.060 -25.594 1.00 78.00 205 THR A C 1
ATOM 1641 O O . THR A 1 205 ? 21.729 8.259 -26.413 1.00 78.00 205 THR A O 1
ATOM 1644 N N . ASP A 1 206 ? 21.703 9.097 -24.329 1.00 86.06 206 ASP A N 1
ATOM 1645 C CA . ASP A 1 206 ? 22.861 8.335 -23.852 1.00 86.06 206 ASP A CA 1
ATOM 1646 C C . ASP A 1 206 ? 22.533 6.859 -23.551 1.00 86.06 206 ASP A C 1
ATOM 1648 O O . ASP A 1 206 ? 23.406 5.990 -23.642 1.00 86.06 206 ASP A O 1
ATOM 1652 N N . TYR A 1 207 ? 21.270 6.543 -23.237 1.00 86.62 207 TYR A N 1
ATOM 1653 C CA . TYR A 1 207 ? 20.815 5.180 -22.937 1.00 86.62 207 TYR A CA 1
ATOM 1654 C C . TYR A 1 207 ? 19.938 4.621 -24.055 1.00 86.62 207 TYR A C 1
ATOM 1656 O O . TYR A 1 207 ? 18.709 4.601 -23.970 1.00 86.62 207 TYR A O 1
ATOM 1664 N N . THR A 1 208 ? 20.586 4.110 -25.096 1.00 90.56 208 THR A N 1
ATOM 1665 C CA . THR A 1 208 ? 19.928 3.322 -26.141 1.00 90.56 208 THR A CA 1
ATOM 1666 C C . THR A 1 208 ? 20.053 1.823 -25.847 1.00 90.56 208 THR A C 1
ATOM 1668 O O . THR A 1 208 ? 21.076 1.383 -25.307 1.00 90.56 208 THR A O 1
ATOM 1671 N N . PRO A 1 209 ? 19.021 1.013 -26.157 1.00 91.81 209 PRO A N 1
ATOM 1672 C CA . PRO A 1 209 ? 19.112 -0.433 -26.013 1.00 91.81 209 PRO A CA 1
ATOM 1673 C C . PRO A 1 209 ? 20.226 -0.946 -26.929 1.00 91.81 209 PRO A C 1
ATOM 1675 O O . PRO A 1 209 ? 20.156 -0.814 -28.149 1.00 91.81 209 PRO A O 1
ATOM 1678 N N . LYS A 1 210 ? 21.283 -1.496 -26.328 1.00 91.88 210 LYS A N 1
ATOM 1679 C CA . LYS A 1 210 ? 22.386 -2.112 -27.068 1.00 91.88 210 LYS A CA 1
ATOM 1680 C C . LYS A 1 210 ? 22.008 -3.539 -27.428 1.00 91.88 210 LYS A C 1
ATOM 1682 O O . LYS A 1 210 ? 21.401 -4.239 -26.619 1.00 91.88 210 LYS A O 1
ATOM 1687 N N . ASP A 1 211 ? 22.403 -3.971 -28.619 1.00 94.31 211 ASP A N 1
ATOM 1688 C CA . ASP A 1 211 ? 22.293 -5.376 -28.987 1.00 94.31 211 ASP A CA 1
ATOM 1689 C C . ASP A 1 211 ? 23.180 -6.220 -28.056 1.00 94.31 211 ASP A C 1
ATOM 1691 O O . ASP A 1 211 ? 24.380 -5.977 -27.913 1.00 94.31 211 ASP A O 1
ATOM 1695 N N . MET A 1 212 ? 22.563 -7.194 -27.388 1.00 94.56 212 MET A N 1
ATOM 1696 C CA . MET A 1 212 ? 23.219 -8.089 -26.433 1.00 94.56 212 MET A CA 1
ATOM 1697 C C . MET A 1 212 ? 23.614 -9.430 -27.070 1.00 94.56 212 MET A C 1
ATOM 1699 O O . MET A 1 212 ? 24.121 -10.297 -26.360 1.00 94.56 212 MET A O 1
ATOM 1703 N N . SER A 1 213 ? 23.430 -9.609 -28.386 1.00 93.50 213 SER A N 1
ATOM 1704 C CA . SER A 1 213 ? 23.692 -10.867 -29.106 1.00 93.50 213 SER A CA 1
ATOM 1705 C C . SER A 1 213 ? 25.130 -11.393 -28.960 1.00 93.50 213 SER A C 1
ATOM 1707 O O . SER A 1 213 ? 25.347 -12.604 -28.908 1.00 93.50 213 SER A O 1
ATOM 1709 N N . GLN A 1 214 ? 26.119 -10.500 -28.845 1.00 90.81 214 GLN A N 1
ATOM 1710 C CA . GLN A 1 214 ? 27.540 -10.858 -28.706 1.00 90.81 214 GLN A CA 1
ATOM 1711 C C . GLN A 1 214 ? 28.025 -10.907 -27.249 1.00 90.81 214 GLN A C 1
ATOM 1713 O O . GLN A 1 214 ? 29.130 -11.392 -26.975 1.00 90.81 214 GLN A O 1
ATOM 1718 N N . ASN A 1 215 ? 27.218 -10.431 -26.298 1.00 94.12 215 ASN A N 1
ATOM 1719 C CA . ASN A 1 215 ? 27.618 -10.360 -24.900 1.00 94.12 215 ASN A CA 1
ATOM 1720 C C . ASN A 1 215 ? 27.487 -11.730 -24.233 1.00 94.12 215 ASN A C 1
ATOM 1722 O O . ASN A 1 215 ? 26.397 -12.256 -24.019 1.00 94.12 215 ASN A O 1
ATOM 1726 N N . ARG A 1 216 ? 28.630 -12.302 -23.847 1.00 91.25 216 ARG A N 1
ATOM 1727 C CA . ARG A 1 216 ? 28.673 -13.539 -23.065 1.00 91.25 216 ARG A CA 1
ATOM 1728 C C . ARG A 1 216 ? 28.345 -13.231 -21.608 1.00 91.25 216 ARG A C 1
ATOM 1730 O O . ARG A 1 216 ? 29.137 -12.597 -20.914 1.00 91.25 216 ARG A O 1
ATOM 1737 N N . VAL A 1 217 ? 27.192 -13.701 -21.139 1.00 91.62 217 VAL A N 1
ATOM 1738 C CA . VAL A 1 217 ? 26.809 -13.598 -19.725 1.00 91.62 217 VAL A CA 1
ATOM 1739 C C . VAL A 1 217 ? 27.673 -14.557 -18.904 1.00 91.62 217 VAL A C 1
ATOM 1741 O O . VAL A 1 217 ? 27.680 -15.765 -19.140 1.00 91.62 217 VAL A O 1
ATOM 1744 N N . GLY A 1 218 ? 28.427 -14.018 -17.945 1.00 91.31 218 GLY A N 1
ATOM 1745 C CA . GLY A 1 218 ? 29.226 -14.825 -17.025 1.00 91.31 218 GLY A CA 1
ATOM 1746 C C . GLY A 1 218 ? 28.346 -15.637 -16.073 1.00 91.31 218 GLY A C 1
ATOM 1747 O O . GLY A 1 218 ? 27.335 -15.149 -15.569 1.00 91.31 218 GLY A O 1
ATOM 1748 N N . THR A 1 219 ? 28.737 -16.878 -15.790 1.00 90.38 219 THR A N 1
ATOM 1749 C CA . THR A 1 219 ? 28.080 -17.707 -14.772 1.00 90.38 219 THR A CA 1
ATOM 1750 C C . THR A 1 219 ? 28.760 -17.522 -13.411 1.00 90.38 219 THR A C 1
ATOM 1752 O O . THR A 1 219 ? 29.956 -17.261 -13.331 1.00 90.38 219 THR A O 1
ATOM 1755 N N . ARG A 1 220 ? 28.023 -17.723 -12.304 1.00 91.88 220 ARG A N 1
ATOM 1756 C CA . ARG A 1 220 ? 28.563 -17.620 -10.922 1.00 91.88 220 ARG A CA 1
ATOM 1757 C C . ARG A 1 220 ? 29.854 -18.428 -10.656 1.00 91.88 220 ARG A C 1
ATOM 1759 O O . ARG A 1 220 ? 30.643 -18.058 -9.803 1.00 91.88 220 ARG A O 1
ATOM 1766 N N . VAL A 1 221 ? 30.046 -19.534 -11.372 1.00 93.25 221 VAL A N 1
ATOM 1767 C CA . VAL A 1 221 ? 31.195 -20.447 -11.307 1.00 93.25 221 VAL A CA 1
ATOM 1768 C C . VAL A 1 221 ? 31.428 -20.886 -12.742 1.00 93.25 221 VAL A C 1
ATOM 1770 O O . VAL A 1 221 ? 30.580 -21.587 -13.298 1.00 93.25 221 VAL A O 1
ATOM 1773 N N . MET A 1 222 ? 32.511 -20.397 -13.344 1.00 94.88 222 MET A N 1
ATOM 1774 C CA . MET A 1 222 ? 32.841 -20.638 -14.753 1.00 94.88 222 MET A CA 1
ATOM 1775 C C . MET A 1 222 ? 33.850 -21.771 -14.925 1.00 94.88 222 MET A C 1
ATOM 1777 O O . MET A 1 222 ? 33.753 -22.544 -15.878 1.00 94.88 222 MET A O 1
ATOM 1781 N N . ARG A 1 223 ? 34.840 -21.849 -14.032 1.00 97.19 223 ARG A N 1
ATOM 1782 C CA . ARG A 1 223 ? 35.951 -22.795 -14.121 1.00 97.19 223 ARG A CA 1
ATOM 1783 C C . ARG A 1 223 ? 36.332 -23.319 -12.748 1.00 97.19 223 ARG A C 1
ATOM 1785 O O . ARG A 1 223 ? 36.235 -22.585 -11.766 1.00 97.19 223 ARG A O 1
ATOM 1792 N N . ASP A 1 224 ? 36.818 -24.549 -12.726 1.00 95.31 224 ASP A N 1
ATOM 1793 C CA . ASP A 1 224 ? 37.422 -25.152 -11.541 1.00 95.31 224 ASP A CA 1
ATOM 1794 C C . ASP A 1 224 ? 38.870 -24.664 -11.368 1.00 95.31 224 ASP A C 1
ATOM 1796 O O . ASP A 1 224 ? 39.441 -24.038 -12.266 1.00 95.31 224 ASP A O 1
ATOM 1800 N N . GLN A 1 225 ? 39.512 -24.998 -10.244 1.00 95.81 225 GLN A N 1
ATOM 1801 C CA . GLN A 1 225 ? 40.912 -24.624 -9.974 1.00 95.81 225 GLN A CA 1
ATOM 1802 C C . GLN A 1 225 ? 41.893 -25.141 -11.043 1.00 95.81 225 GLN A C 1
ATOM 1804 O O . GLN A 1 225 ? 42.917 -24.519 -11.305 1.00 95.81 225 GLN A O 1
ATOM 1809 N N . CYS A 1 226 ? 41.554 -26.244 -11.717 1.00 95.00 226 CYS A N 1
ATOM 1810 C CA . CYS A 1 226 ? 42.330 -26.800 -12.828 1.00 95.00 226 CYS A CA 1
ATOM 1811 C C . CYS A 1 226 ? 42.043 -26.127 -14.188 1.00 95.00 226 CYS A C 1
ATOM 1813 O O . CYS A 1 226 ? 42.534 -26.593 -15.214 1.00 95.00 226 CYS A O 1
ATOM 1815 N N . GLY A 1 227 ? 41.196 -25.093 -14.239 1.00 95.19 227 GLY A N 1
ATOM 1816 C CA . GLY A 1 227 ? 40.858 -24.351 -15.459 1.00 95.19 227 GLY A CA 1
ATOM 1817 C C . GLY A 1 227 ? 39.832 -25.016 -16.387 1.00 95.19 227 GLY A C 1
ATOM 1818 O O . GLY A 1 227 ? 39.526 -24.461 -17.443 1.00 95.19 227 GLY A O 1
ATOM 1819 N N . ARG A 1 228 ? 39.280 -26.176 -16.010 1.00 96.12 228 ARG A N 1
ATOM 1820 C CA . ARG A 1 228 ? 38.212 -26.872 -16.754 1.00 96.12 228 ARG A CA 1
ATOM 1821 C C . ARG A 1 228 ? 36.864 -26.159 -16.571 1.00 96.12 228 ARG A C 1
ATOM 1823 O O . ARG A 1 228 ? 36.670 -25.545 -15.523 1.00 96.12 228 ARG A O 1
ATOM 1830 N N . PRO A 1 229 ? 35.941 -26.213 -17.553 1.00 95.06 229 PRO A N 1
ATOM 1831 C CA . PRO A 1 229 ? 34.613 -25.623 -17.401 1.00 95.06 229 PRO A CA 1
ATOM 1832 C C . PRO A 1 229 ? 33.817 -26.363 -16.323 1.00 95.06 229 PRO A C 1
ATOM 1834 O O . PRO A 1 229 ? 33.719 -27.591 -16.356 1.00 95.06 229 PRO A O 1
ATOM 1837 N N . ALA A 1 230 ? 33.235 -25.609 -15.392 1.00 94.00 230 ALA A N 1
ATOM 1838 C CA . ALA A 1 230 ? 32.469 -26.180 -14.291 1.00 94.00 230 ALA A CA 1
ATOM 1839 C C . ALA A 1 230 ? 31.143 -26.770 -14.805 1.00 94.00 230 ALA A C 1
ATOM 1841 O O . ALA A 1 230 ? 30.327 -26.057 -15.397 1.00 94.00 230 ALA A O 1
ATOM 1842 N N . LYS A 1 231 ? 30.909 -28.064 -14.560 1.00 92.19 231 LYS A N 1
ATOM 1843 C CA . LYS A 1 231 ? 29.605 -28.709 -14.786 1.00 92.19 231 LYS A CA 1
ATOM 1844 C C . LYS A 1 231 ? 28.759 -28.572 -13.526 1.00 92.19 231 LYS A C 1
ATOM 1846 O O . LYS A 1 231 ? 29.229 -28.877 -12.435 1.00 92.19 231 LYS A O 1
ATOM 1851 N N . ARG A 1 232 ? 27.524 -28.096 -13.673 1.00 90.69 232 ARG A N 1
ATOM 1852 C CA . ARG A 1 232 ? 26.600 -27.911 -12.549 1.00 90.69 232 ARG A CA 1
ATOM 1853 C C . ARG A 1 232 ? 25.586 -29.032 -12.514 1.00 90.69 232 ARG A C 1
ATOM 1855 O O . ARG A 1 232 ? 25.035 -29.380 -13.551 1.00 90.69 232 ARG A O 1
ATOM 1862 N N . ASP A 1 233 ? 25.334 -29.526 -11.314 1.00 93.19 233 ASP A N 1
ATOM 1863 C CA . ASP A 1 233 ? 24.283 -30.493 -11.049 1.00 93.19 233 ASP A CA 1
ATOM 1864 C C . ASP A 1 233 ? 23.012 -29.748 -10.591 1.00 93.19 233 ASP A C 1
ATOM 1866 O O . ASP A 1 233 ? 23.000 -29.188 -9.488 1.00 93.19 233 ASP A O 1
ATOM 1870 N N . PRO A 1 234 ? 21.963 -29.658 -11.435 1.00 92.94 234 PRO A N 1
ATOM 1871 C CA . PRO A 1 234 ? 20.736 -28.950 -11.082 1.00 92.94 234 PRO A CA 1
ATOM 1872 C C . PRO A 1 234 ? 19.961 -29.647 -9.955 1.00 92.94 234 PRO A C 1
ATOM 1874 O O . PRO A 1 234 ? 19.326 -28.959 -9.153 1.00 92.94 234 PRO A O 1
ATOM 1877 N N . THR A 1 235 ? 20.052 -30.976 -9.847 1.00 93.25 235 THR A N 1
ATOM 1878 C CA . THR A 1 235 ? 19.366 -31.765 -8.815 1.00 93.25 235 THR A CA 1
ATOM 1879 C C . THR A 1 235 ? 19.957 -31.463 -7.448 1.00 93.25 235 THR A C 1
ATOM 1881 O O . THR A 1 235 ? 19.228 -31.094 -6.527 1.00 93.25 235 THR A O 1
ATOM 1884 N N . PHE A 1 236 ? 21.289 -31.478 -7.345 1.00 95.31 236 PHE A N 1
ATOM 1885 C CA . PHE A 1 236 ? 21.983 -31.115 -6.108 1.00 95.31 236 PHE A CA 1
ATOM 1886 C C . PHE A 1 236 ? 21.641 -29.689 -5.642 1.00 95.31 236 PHE A C 1
ATOM 1888 O O . PHE A 1 236 ? 21.420 -29.447 -4.453 1.00 95.31 236 PHE A O 1
ATOM 1895 N N . LEU A 1 237 ? 21.563 -28.725 -6.568 1.00 94.62 237 LEU A N 1
ATOM 1896 C CA . LEU A 1 237 ? 21.213 -27.336 -6.237 1.00 94.62 237 LEU A CA 1
ATOM 1897 C C . LEU A 1 237 ? 19.780 -27.192 -5.705 1.00 94.62 237 LEU A C 1
ATOM 1899 O O . LEU A 1 237 ? 19.541 -26.347 -4.838 1.00 94.62 237 LEU A O 1
ATOM 1903 N N . ALA A 1 238 ? 18.850 -28.000 -6.219 1.00 93.75 238 ALA A N 1
ATOM 1904 C CA . ALA A 1 238 ? 17.464 -28.020 -5.768 1.00 93.75 238 ALA A CA 1
ATOM 1905 C C . ALA A 1 238 ? 17.322 -28.688 -4.389 1.00 93.75 238 ALA A C 1
ATOM 1907 O O . ALA A 1 238 ? 16.647 -28.143 -3.516 1.00 93.75 238 ALA A O 1
ATOM 1908 N N . GLU A 1 239 ? 17.987 -29.825 -4.166 1.00 94.44 239 GLU A N 1
ATOM 1909 C CA . GLU A 1 239 ? 17.934 -30.575 -2.900 1.00 94.44 239 GLU A CA 1
ATOM 1910 C C . GLU A 1 239 ? 18.577 -29.814 -1.735 1.00 94.44 239 GLU A C 1
ATOM 1912 O O . GLU A 1 239 ? 18.049 -29.800 -0.625 1.00 94.44 239 GLU A O 1
ATOM 1917 N N . THR A 1 240 ? 19.681 -29.113 -1.998 1.00 96.75 240 THR A N 1
ATOM 1918 C CA . THR A 1 240 ? 20.362 -28.267 -1.002 1.00 96.75 240 THR A CA 1
ATOM 1919 C C . THR A 1 240 ? 19.669 -26.926 -0.755 1.00 96.75 240 THR A C 1
ATOM 1921 O O . THR A 1 240 ? 20.154 -26.130 0.047 1.00 96.75 240 THR A O 1
ATOM 1924 N N . GLN A 1 241 ? 18.554 -26.651 -1.445 1.00 95.25 241 GLN A N 1
ATOM 1925 C CA . GLN A 1 241 ? 17.791 -25.400 -1.363 1.00 95.25 241 GLN A CA 1
ATOM 1926 C C . GLN A 1 241 ? 18.608 -24.136 -1.693 1.00 95.25 241 GLN A C 1
ATOM 1928 O O . GLN A 1 241 ? 18.194 -23.019 -1.385 1.00 95.25 241 GLN A O 1
ATOM 1933 N N . LEU A 1 242 ? 19.756 -24.282 -2.366 1.00 95.38 242 LEU A N 1
ATOM 1934 C CA . LEU A 1 242 ? 20.565 -23.149 -2.824 1.00 95.38 242 LEU A CA 1
ATOM 1935 C C . LEU A 1 242 ? 19.877 -22.385 -3.957 1.00 95.38 242 LEU A C 1
ATOM 1937 O O . LEU A 1 242 ? 20.074 -21.176 -4.105 1.00 95.38 242 LEU A O 1
ATOM 1941 N N . VAL A 1 243 ? 19.096 -23.096 -4.773 1.00 95.06 243 VAL A N 1
ATOM 1942 C CA . VAL A 1 243 ? 18.257 -22.525 -5.826 1.00 95.06 243 VAL A CA 1
ATOM 1943 C C . VAL A 1 243 ? 16.888 -23.204 -5.770 1.00 95.06 243 VAL A C 1
ATOM 1945 O O . VAL A 1 243 ? 16.833 -24.433 -5.787 1.00 95.06 243 VAL A O 1
ATOM 1948 N N . PRO A 1 244 ? 15.772 -22.451 -5.753 1.00 96.44 244 PRO A N 1
ATOM 1949 C CA . PRO A 1 244 ? 14.450 -23.051 -5.868 1.00 96.44 244 PRO A CA 1
ATOM 1950 C C . PRO A 1 244 ? 14.354 -23.890 -7.143 1.00 96.44 244 PRO A C 1
ATOM 1952 O O . PRO A 1 244 ? 14.658 -23.393 -8.229 1.00 96.44 244 PRO A O 1
ATOM 1955 N N . ARG A 1 245 ? 13.879 -25.135 -7.022 1.00 93.75 245 ARG A N 1
ATOM 1956 C CA . ARG A 1 245 ? 13.723 -26.070 -8.148 1.00 93.75 245 ARG A CA 1
ATOM 1957 C C . ARG A 1 245 ? 13.117 -25.443 -9.418 1.00 93.75 245 ARG A C 1
ATOM 1959 O O . ARG A 1 245 ? 13.770 -25.532 -10.453 1.00 93.75 245 ARG A O 1
ATOM 1966 N N . PRO A 1 246 ? 11.975 -24.716 -9.380 1.00 93.12 246 PRO A N 1
ATOM 1967 C CA . PRO A 1 246 ? 11.396 -24.150 -10.605 1.00 93.12 246 PRO A CA 1
ATOM 1968 C C . PRO A 1 246 ? 12.286 -23.088 -11.268 1.00 93.12 246 PRO A C 1
ATOM 1970 O O . PRO A 1 246 ? 12.210 -22.875 -12.476 1.00 93.12 246 PRO A O 1
ATOM 1973 N N . LEU A 1 247 ? 13.130 -22.402 -10.493 1.00 94.00 247 LEU A N 1
ATOM 1974 C CA . LEU A 1 247 ? 14.078 -21.420 -11.011 1.00 94.00 247 LEU A CA 1
ATOM 1975 C C . LEU A 1 247 ? 15.297 -22.127 -11.617 1.00 94.00 247 LEU A C 1
ATOM 1977 O O . LEU A 1 247 ? 15.739 -21.755 -12.703 1.00 94.00 247 LEU A O 1
ATOM 1981 N N . GLY A 1 248 ? 15.802 -23.169 -10.952 1.00 92.19 248 GLY A N 1
ATOM 1982 C CA . GLY A 1 248 ? 16.886 -24.011 -11.461 1.00 92.19 248 GLY A CA 1
ATOM 1983 C C . GLY A 1 248 ? 16.533 -24.653 -12.802 1.00 92.19 248 GLY A C 1
ATOM 1984 O O . GLY A 1 248 ? 17.299 -24.519 -13.758 1.00 92.19 248 GLY A O 1
ATOM 1985 N N . ASP A 1 249 ? 15.340 -25.243 -12.897 1.00 92.81 249 ASP A N 1
ATOM 1986 C CA . ASP A 1 249 ? 14.855 -25.901 -14.113 1.00 92.81 249 ASP A CA 1
ATOM 1987 C C . ASP A 1 249 ? 14.808 -24.928 -15.309 1.00 92.81 249 ASP A C 1
ATOM 1989 O O . ASP A 1 249 ? 15.212 -25.269 -16.420 1.00 92.81 249 ASP A O 1
ATOM 1993 N N . ARG A 1 250 ? 14.409 -23.670 -15.070 1.00 92.50 250 ARG A N 1
ATOM 1994 C CA . ARG A 1 250 ? 14.365 -22.614 -16.098 1.00 92.50 250 ARG A CA 1
ATOM 1995 C C . ARG A 1 250 ? 15.744 -22.086 -16.490 1.00 92.50 250 ARG A C 1
ATOM 1997 O O . ARG A 1 250 ? 15.970 -21.794 -17.660 1.00 92.50 250 ARG A O 1
ATOM 2004 N N . LEU A 1 251 ? 16.657 -21.924 -15.530 1.00 92.75 251 LEU A N 1
ATOM 2005 C CA . LEU A 1 251 ? 17.979 -21.342 -15.788 1.00 92.75 251 LEU A CA 1
ATOM 2006 C C . LEU A 1 251 ? 18.934 -22.304 -16.496 1.00 92.75 251 LEU A C 1
ATOM 2008 O O . LEU A 1 251 ? 19.776 -21.855 -17.274 1.00 92.75 251 LEU A O 1
ATOM 2012 N N . PHE A 1 252 ? 18.848 -23.602 -16.200 1.00 90.50 252 PHE A N 1
ATOM 2013 C CA . PHE A 1 252 ? 19.793 -24.599 -16.714 1.00 90.50 252 PHE A CA 1
ATOM 2014 C C . PHE A 1 252 ? 19.299 -25.333 -17.969 1.00 90.50 252 PHE A C 1
ATOM 2016 O O . PHE A 1 252 ? 20.029 -26.167 -18.507 1.00 90.50 252 PHE A O 1
ATOM 2023 N N . GLY A 1 253 ? 18.109 -24.989 -18.472 1.00 86.81 253 GLY A N 1
ATOM 2024 C CA . GLY A 1 253 ? 17.615 -25.406 -19.784 1.00 86.81 253 GLY A CA 1
ATOM 2025 C C . GLY A 1 253 ? 17.504 -26.923 -19.927 1.00 86.81 253 GLY A C 1
ATOM 2026 O O . GLY A 1 253 ? 16.582 -27.534 -19.399 1.00 86.81 253 GLY A O 1
ATOM 2027 N N . THR A 1 254 ? 18.430 -27.535 -20.669 1.00 89.44 254 THR A N 1
ATOM 2028 C CA . THR A 1 254 ? 18.395 -28.971 -20.992 1.00 89.44 254 THR A CA 1
ATOM 2029 C C . THR A 1 254 ? 18.951 -29.870 -19.891 1.00 89.44 254 THR A C 1
ATOM 2031 O O . THR A 1 254 ? 18.510 -31.008 -19.776 1.00 89.44 254 THR A O 1
ATOM 2034 N N . ALA A 1 255 ? 19.871 -29.385 -19.050 1.00 90.06 255 ALA A N 1
ATOM 2035 C CA . ALA A 1 255 ? 20.488 -30.218 -18.011 1.00 90.06 255 ALA A CA 1
ATOM 2036 C C . ALA A 1 255 ? 19.473 -30.778 -16.985 1.00 90.06 255 ALA A C 1
ATOM 2038 O O . ALA A 1 255 ? 19.569 -31.953 -16.640 1.00 90.06 255 ALA A O 1
ATOM 2039 N N . PRO A 1 256 ? 18.462 -30.012 -16.529 1.00 90.38 256 PRO A N 1
ATOM 2040 C CA . PRO A 1 256 ? 17.381 -30.541 -15.699 1.00 90.38 256 PRO A CA 1
ATOM 2041 C C . PRO A 1 256 ? 16.529 -31.599 -16.410 1.00 90.38 256 PRO A C 1
ATOM 2043 O O . PRO A 1 256 ? 16.124 -32.569 -15.776 1.00 90.38 256 PRO A O 1
ATOM 2046 N N . LEU A 1 257 ? 16.275 -31.448 -17.717 1.00 90.31 257 LEU A N 1
ATOM 2047 C CA . LEU A 1 257 ? 15.523 -32.436 -18.505 1.00 90.31 257 LEU A CA 1
ATOM 2048 C C . LEU A 1 257 ? 16.283 -33.767 -18.585 1.00 90.31 257 LEU A C 1
ATOM 2050 O O . LEU A 1 257 ? 15.694 -34.824 -18.378 1.00 90.31 257 LEU A O 1
ATOM 2054 N N . GLU A 1 258 ? 17.600 -33.716 -18.804 1.00 90.94 258 GLU A N 1
ATOM 2055 C CA . GLU A 1 258 ? 18.476 -34.898 -18.762 1.00 90.94 258 GLU A CA 1
ATOM 2056 C C . GLU A 1 258 ? 18.530 -35.529 -17.361 1.00 90.94 258 GLU A C 1
ATOM 2058 O O . GLU A 1 258 ? 18.594 -36.750 -17.233 1.00 90.94 258 GLU A O 1
ATOM 2063 N N . ALA A 1 259 ? 18.452 -34.709 -16.310 1.00 88.88 259 ALA A N 1
ATOM 2064 C CA . ALA A 1 259 ? 18.413 -35.155 -14.919 1.00 88.88 259 ALA A CA 1
ATOM 2065 C C . ALA A 1 259 ? 17.037 -35.696 -14.468 1.00 88.88 259 ALA A C 1
ATOM 2067 O O . ALA A 1 259 ? 16.905 -36.145 -13.330 1.00 88.88 259 ALA A O 1
ATOM 2068 N N . GLY A 1 260 ? 16.018 -35.675 -15.337 1.00 87.94 260 GLY A N 1
ATOM 2069 C CA . GLY A 1 260 ? 14.700 -36.264 -15.078 1.00 87.94 260 GLY A CA 1
ATOM 2070 C C . GLY A 1 260 ? 13.549 -35.271 -14.884 1.00 87.94 260 GLY A C 1
ATOM 2071 O O . GLY A 1 260 ? 12.454 -35.685 -14.494 1.00 87.94 260 GLY A O 1
ATOM 2072 N N . ALA A 1 261 ? 13.740 -33.974 -15.150 1.00 88.75 261 ALA A N 1
ATOM 2073 C CA . ALA A 1 261 ? 12.621 -33.038 -15.250 1.00 88.75 261 ALA A CA 1
ATOM 2074 C C . ALA A 1 261 ? 11.731 -33.406 -16.451 1.00 88.75 261 ALA A C 1
ATOM 2076 O O . ALA A 1 261 ? 12.216 -33.719 -17.537 1.00 88.75 261 ALA A O 1
ATOM 2077 N N . THR A 1 262 ? 10.414 -33.367 -16.258 1.00 88.56 262 THR A N 1
ATOM 2078 C CA . THR A 1 262 ? 9.428 -33.709 -17.292 1.00 88.56 262 THR A CA 1
ATOM 2079 C C . THR A 1 262 ? 8.602 -32.483 -17.657 1.00 88.56 262 THR A C 1
ATOM 2081 O O . THR A 1 262 ? 8.361 -31.615 -16.819 1.00 88.56 262 THR A O 1
ATOM 2084 N N . GLN A 1 263 ? 8.196 -32.389 -18.925 1.00 89.06 263 GLN A N 1
ATOM 2085 C CA . GLN A 1 263 ? 7.311 -31.317 -19.378 1.00 89.06 263 GLN A CA 1
ATOM 2086 C C . GLN A 1 263 ? 5.910 -31.506 -18.789 1.00 89.06 263 GLN A C 1
ATOM 2088 O O . GLN A 1 263 ? 5.416 -32.632 -18.694 1.00 89.06 263 GLN A O 1
ATOM 2093 N N . THR A 1 264 ? 5.276 -30.404 -18.390 1.00 89.81 264 THR A N 1
ATOM 2094 C CA . THR A 1 264 ? 3.925 -30.422 -17.829 1.00 89.81 264 THR A CA 1
ATOM 2095 C C . THR A 1 264 ? 2.878 -30.558 -18.934 1.00 89.81 264 THR A C 1
ATOM 2097 O O . THR A 1 264 ? 3.037 -30.049 -20.044 1.00 89.81 264 THR A O 1
ATOM 2100 N N . SER A 1 265 ? 1.793 -31.275 -18.640 1.00 91.19 265 SER A N 1
ATOM 2101 C CA . SER A 1 265 ? 0.622 -31.361 -19.516 1.00 91.19 265 SER A CA 1
ATOM 2102 C C . SER A 1 265 ? -0.255 -30.125 -19.330 1.00 91.19 265 SER A C 1
ATOM 2104 O O . SER A 1 265 ? -0.616 -29.801 -18.199 1.00 91.19 265 SER A O 1
ATOM 2106 N N . VAL A 1 266 ? -0.629 -29.470 -20.429 1.00 92.75 266 VAL A N 1
ATOM 2107 C CA . VAL A 1 266 ? -1.468 -28.261 -20.421 1.00 92.75 266 VAL A CA 1
ATOM 2108 C C . VAL A 1 266 ? -2.900 -28.624 -20.817 1.00 92.75 266 VAL A C 1
ATOM 2110 O O . VAL A 1 266 ? -3.116 -29.508 -21.647 1.00 92.75 266 VAL A O 1
ATOM 2113 N N . LEU A 1 267 ? -3.883 -27.960 -20.203 1.00 93.50 267 LEU A N 1
ATOM 2114 C CA . LEU A 1 267 ? -5.287 -28.067 -20.603 1.00 93.50 267 LEU A CA 1
ATOM 2115 C C . LEU A 1 267 ? -5.498 -27.469 -22.008 1.00 93.50 267 LEU A C 1
ATOM 2117 O O . LEU A 1 267 ? -4.745 -26.589 -22.418 1.00 93.50 267 LEU A O 1
ATOM 2121 N N . PRO A 1 268 ? -6.514 -27.926 -22.761 1.00 95.12 268 PRO A N 1
ATOM 2122 C CA . PRO A 1 268 ? -6.768 -27.424 -24.112 1.00 95.12 268 PRO A CA 1
ATOM 2123 C C . PRO A 1 268 ? -7.200 -25.950 -24.146 1.00 95.12 268 PRO A C 1
ATOM 2125 O O . PRO A 1 268 ? -7.033 -25.298 -25.171 1.00 95.12 268 PRO A O 1
ATOM 2128 N N . ASP A 1 269 ? -7.759 -25.441 -23.048 1.00 94.56 269 ASP A N 1
ATOM 2129 C CA . ASP A 1 269 ? -8.218 -24.060 -22.925 1.00 94.56 269 ASP A CA 1
ATOM 2130 C C . ASP A 1 269 ? -7.113 -23.173 -22.312 1.00 94.56 269 ASP A C 1
ATOM 2132 O O . ASP A 1 269 ? -6.731 -23.405 -21.157 1.00 94.56 269 ASP A O 1
ATOM 2136 N N . PRO A 1 270 ? -6.577 -22.184 -23.056 1.00 94.56 270 PRO A N 1
ATOM 2137 C CA . PRO A 1 270 ? -5.520 -21.298 -22.572 1.00 94.56 270 PRO A CA 1
ATOM 2138 C C . PRO A 1 270 ? -6.000 -20.260 -21.545 1.00 94.56 270 PRO A C 1
ATOM 2140 O O . PRO A 1 270 ? -5.153 -19.663 -20.878 1.00 94.56 270 PRO A O 1
ATOM 2143 N N . ASP A 1 271 ? -7.312 -20.044 -21.394 1.00 95.94 271 ASP A N 1
ATOM 2144 C CA . ASP A 1 271 ? -7.853 -19.056 -20.448 1.00 95.94 271 ASP A CA 1
ATOM 2145 C C . ASP A 1 271 ? -7.862 -19.579 -18.999 1.00 95.94 271 ASP A C 1
ATOM 2147 O O . ASP A 1 271 ? -7.989 -18.810 -18.040 1.00 95.94 271 ASP A O 1
ATOM 2151 N N . ILE A 1 272 ? -7.687 -20.892 -18.812 1.00 93.44 272 ILE A N 1
ATOM 2152 C CA . ILE A 1 272 ? -7.623 -21.517 -17.490 1.00 93.44 272 ILE A CA 1
ATOM 2153 C C . ILE A 1 272 ? -6.235 -21.270 -16.874 1.00 93.44 272 ILE A C 1
ATOM 2155 O O . ILE A 1 272 ? -5.218 -21.626 -17.474 1.00 93.44 272 ILE A O 1
ATOM 2159 N N . PRO A 1 273 ? -6.144 -20.733 -15.640 1.00 94.81 273 PRO A N 1
ATOM 2160 C CA . PRO A 1 273 ? -4.857 -20.486 -15.004 1.00 94.81 273 PRO A CA 1
ATOM 2161 C C . PRO A 1 273 ? -4.078 -21.789 -14.766 1.00 94.81 273 PRO A C 1
ATOM 2163 O O . PRO A 1 273 ? -4.604 -22.789 -14.261 1.00 94.81 273 PRO A O 1
ATOM 2166 N N . ILE A 1 274 ? -2.783 -21.758 -15.081 1.00 93.00 274 ILE A N 1
ATOM 2167 C CA . ILE A 1 274 ? -1.869 -22.882 -14.857 1.00 93.00 274 ILE A CA 1
ATOM 2168 C C . ILE A 1 274 ? -1.444 -22.889 -13.383 1.00 93.00 274 ILE A C 1
ATOM 2170 O O . ILE A 1 274 ? -0.799 -21.964 -12.891 1.00 93.00 274 ILE A O 1
ATOM 2174 N N . THR A 1 275 ? -1.838 -23.941 -12.674 1.00 93.44 275 THR A N 1
ATOM 2175 C CA . THR A 1 275 ? -1.594 -24.188 -11.250 1.00 93.44 275 THR A CA 1
ATOM 2176 C C . THR A 1 275 ? -1.287 -25.671 -11.049 1.00 93.44 275 THR A C 1
ATOM 2178 O O . THR A 1 275 ? -1.608 -26.494 -11.903 1.00 93.44 275 THR A O 1
ATOM 2181 N N . ILE A 1 276 ? -0.748 -26.043 -9.884 1.00 90.56 276 ILE A N 1
ATOM 2182 C CA . ILE A 1 276 ? -0.457 -27.450 -9.542 1.00 90.56 276 ILE A CA 1
ATOM 2183 C C . ILE A 1 276 ? -1.717 -28.329 -9.688 1.00 90.56 276 ILE A C 1
ATOM 2185 O O . ILE A 1 276 ? -1.654 -29.465 -10.161 1.00 90.56 276 ILE A O 1
ATOM 2189 N N . TYR A 1 277 ? -2.889 -27.789 -9.341 1.00 89.75 277 TYR A N 1
ATOM 2190 C CA . TYR A 1 277 ? -4.155 -28.505 -9.461 1.00 89.75 277 TYR A CA 1
ATOM 2191 C C . TYR A 1 277 ? -4.580 -28.685 -10.916 1.00 89.75 277 TYR A C 1
ATOM 2193 O O . TYR A 1 277 ? -4.928 -29.799 -11.303 1.00 89.75 277 TYR A O 1
ATOM 2201 N N . THR A 1 278 ? -4.512 -27.638 -11.740 1.00 92.81 278 THR A N 1
ATOM 2202 C CA . THR A 1 278 ? -4.909 -27.728 -13.154 1.00 92.81 278 THR A CA 1
ATOM 2203 C C . THR A 1 278 ? -3.955 -28.609 -13.961 1.00 92.81 278 THR A C 1
ATOM 2205 O O . THR A 1 278 ? -4.418 -29.371 -14.808 1.00 92.81 278 THR A O 1
ATOM 2208 N N . GLU A 1 279 ? -2.664 -28.635 -13.620 1.00 91.75 279 GLU A N 1
ATOM 2209 C CA . GLU A 1 279 ? -1.699 -29.602 -14.164 1.00 91.75 279 GLU A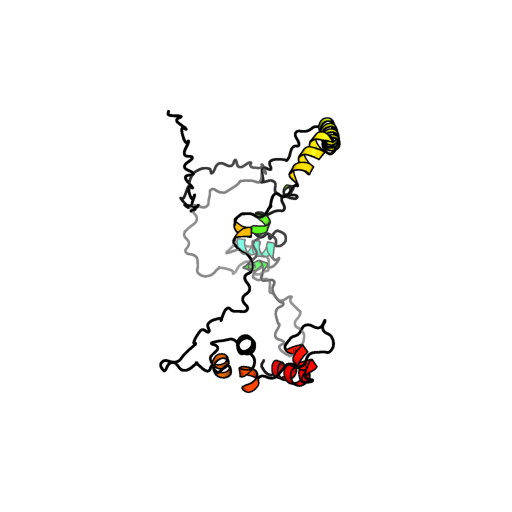 CA 1
ATOM 2210 C C . GLU A 1 279 ? -2.049 -31.044 -13.772 1.00 91.75 279 GLU A C 1
ATOM 2212 O O . GLU A 1 279 ? -2.018 -31.949 -14.608 1.00 91.75 279 GLU A O 1
ATOM 2217 N N . SER A 1 280 ? -2.437 -31.279 -12.514 1.00 90.88 280 SER A N 1
ATOM 2218 C CA . SER A 1 280 ? -2.839 -32.620 -12.072 1.00 90.88 280 SER A CA 1
ATOM 2219 C C . SER A 1 280 ? -4.145 -33.095 -12.722 1.00 90.88 280 SER A C 1
ATOM 2221 O O . SER A 1 280 ? -4.290 -34.290 -12.985 1.00 90.88 280 SER A O 1
ATOM 2223 N N . VAL A 1 281 ? -5.073 -32.181 -13.035 1.00 93.38 281 VAL A N 1
ATOM 2224 C CA . VAL A 1 281 ? -6.277 -32.473 -13.834 1.00 93.38 281 VAL A CA 1
ATOM 2225 C C . VAL A 1 281 ? -5.887 -32.812 -15.270 1.00 93.38 281 VAL A C 1
ATOM 2227 O O . VAL A 1 281 ? -6.309 -33.852 -15.767 1.00 93.38 281 VAL A O 1
ATOM 2230 N N . ALA A 1 282 ? -5.031 -32.007 -15.906 1.00 92.62 282 ALA A N 1
ATOM 2231 C CA . ALA A 1 282 ? -4.550 -32.254 -17.267 1.00 92.62 282 ALA A CA 1
ATOM 2232 C C . ALA A 1 282 ? -3.830 -33.608 -17.404 1.00 92.62 282 ALA A C 1
ATOM 2234 O O . ALA A 1 282 ? -3.985 -34.301 -18.408 1.00 92.62 282 ALA A O 1
ATOM 2235 N N . ALA A 1 283 ? -3.093 -34.020 -16.370 1.00 91.50 283 ALA A N 1
ATOM 2236 C CA . ALA A 1 283 ? -2.411 -35.310 -16.316 1.00 91.50 283 ALA A CA 1
ATOM 2237 C C . ALA A 1 283 ? -3.330 -36.491 -15.935 1.00 91.50 283 ALA A C 1
ATOM 2239 O O . ALA A 1 283 ? -2.838 -37.613 -15.800 1.00 91.50 283 ALA A O 1
ATOM 2240 N N . ASN A 1 284 ? -4.631 -36.261 -15.711 1.00 91.06 284 ASN A N 1
ATOM 2241 C CA . ASN A 1 284 ? -5.591 -37.237 -15.174 1.00 91.06 284 ASN A CA 1
ATOM 2242 C C . ASN A 1 284 ? -5.177 -37.839 -13.808 1.00 91.06 284 ASN A C 1
ATOM 2244 O O . ASN A 1 284 ? -5.470 -38.995 -13.508 1.00 91.06 284 ASN A O 1
ATOM 2248 N N . ARG A 1 285 ? -4.487 -37.061 -12.961 1.00 88.88 285 ARG A N 1
ATOM 2249 C CA . ARG A 1 285 ? -3.982 -37.467 -11.628 1.00 88.88 285 ARG A CA 1
ATOM 2250 C C . ARG A 1 285 ? -4.675 -36.771 -10.452 1.00 88.88 285 ARG A C 1
ATOM 2252 O O . ARG A 1 285 ? -4.372 -37.087 -9.304 1.00 88.88 285 ARG A O 1
ATOM 2259 N N . TYR A 1 286 ? -5.610 -35.856 -10.712 1.00 85.06 286 TYR A N 1
ATOM 2260 C CA . TYR A 1 286 ? -6.248 -35.012 -9.691 1.00 85.06 286 TYR A CA 1
ATOM 2261 C C . TYR A 1 286 ? -6.836 -35.797 -8.507 1.00 85.06 286 TYR A C 1
ATOM 2263 O O . TYR A 1 286 ? -6.623 -35.426 -7.356 1.00 85.06 286 TYR A O 1
ATOM 2271 N N . VAL A 1 287 ? -7.508 -36.925 -8.771 1.00 77.31 287 VAL A N 1
ATOM 2272 C CA . VAL A 1 287 ? -8.157 -37.744 -7.728 1.00 77.31 287 VAL A CA 1
ATOM 2273 C C . VAL A 1 287 ? -7.144 -38.309 -6.722 1.00 77.31 287 VAL A C 1
ATOM 2275 O O . VAL A 1 287 ? -7.437 -38.384 -5.532 1.00 77.31 287 VAL A O 1
ATOM 2278 N N . LEU A 1 288 ? -5.938 -38.660 -7.174 1.00 70.38 288 LEU A N 1
ATOM 2279 C CA . LEU A 1 288 ? -4.882 -39.213 -6.320 1.00 70.38 288 LEU A CA 1
ATOM 2280 C C . LEU A 1 288 ? -4.164 -38.121 -5.517 1.00 70.38 288 LEU A C 1
ATOM 2282 O O . LEU A 1 288 ? -3.843 -38.320 -4.349 1.00 70.38 288 LEU A O 1
ATOM 2286 N N . VAL A 1 289 ? -3.944 -36.954 -6.127 1.00 70.50 289 VAL A N 1
ATOM 2287 C CA . VAL A 1 289 ? -3.258 -35.825 -5.478 1.00 70.50 289 VAL A CA 1
ATOM 2288 C C . VAL A 1 289 ? -4.149 -35.181 -4.413 1.00 70.50 289 VAL A C 1
ATOM 2290 O O . VAL A 1 289 ? -3.690 -34.928 -3.303 1.00 70.50 289 VAL A O 1
ATOM 2293 N N . ALA A 1 290 ? -5.443 -35.007 -4.700 1.00 68.94 290 ALA A N 1
ATOM 2294 C CA . ALA A 1 290 ? -6.405 -34.466 -3.739 1.00 68.94 290 ALA A CA 1
ATOM 2295 C C . ALA A 1 290 ? -6.629 -35.387 -2.522 1.00 68.94 290 ALA A C 1
ATOM 2297 O O . ALA A 1 290 ? -7.003 -34.913 -1.450 1.00 68.94 290 ALA A O 1
ATOM 2298 N N . ALA A 1 291 ? -6.408 -36.699 -2.671 1.00 65.00 291 ALA A N 1
ATOM 2299 C CA . ALA A 1 291 ? -6.478 -37.655 -1.567 1.00 65.00 291 ALA A CA 1
ATOM 2300 C C . ALA A 1 291 ? -5.245 -37.586 -0.646 1.00 65.00 291 ALA A C 1
ATOM 2302 O O . ALA A 1 291 ? -5.392 -37.715 0.567 1.00 65.00 291 ALA A O 1
ATOM 2303 N N . LEU A 1 292 ? -4.050 -37.340 -1.199 1.00 64.25 292 LEU A N 1
ATOM 2304 C CA . LEU A 1 292 ? -2.817 -37.176 -0.417 1.00 64.25 292 LEU A CA 1
ATOM 2305 C C . LEU A 1 292 ? -2.844 -35.914 0.451 1.00 64.25 292 LEU A C 1
ATOM 2307 O O . LEU A 1 292 ? -2.422 -35.961 1.601 1.00 64.25 292 LEU A O 1
ATOM 2311 N N . ASP A 1 293 ? -3.402 -34.821 -0.067 1.00 64.62 293 ASP A N 1
ATOM 2312 C CA . ASP A 1 293 ? -3.483 -33.547 0.660 1.00 64.62 293 ASP A CA 1
ATOM 2313 C C . ASP A 1 293 ? -4.464 -33.614 1.850 1.00 64.62 293 ASP A C 1
ATOM 2315 O O . ASP A 1 293 ? -4.271 -32.976 2.881 1.00 64.62 293 ASP A O 1
ATOM 2319 N N . LYS A 1 294 ? -5.493 -34.470 1.755 1.00 65.94 294 LYS A N 1
ATOM 2320 C CA . LYS A 1 294 ? -6.441 -34.735 2.853 1.00 65.94 294 LYS A CA 1
ATOM 2321 C C . LYS A 1 294 ? -5.938 -35.745 3.889 1.00 65.94 294 LYS A C 1
ATOM 2323 O O . LYS A 1 294 ? -6.515 -35.815 4.966 1.00 65.94 294 LYS A O 1
ATOM 2328 N N . GLY A 1 295 ? -4.914 -36.539 3.570 1.00 55.81 295 GLY A N 1
ATOM 2329 C CA . GLY A 1 295 ? -4.327 -37.539 4.474 1.00 55.81 295 GLY A CA 1
ATOM 2330 C C . GLY A 1 295 ? -3.120 -37.043 5.279 1.00 55.81 295 GLY A C 1
ATOM 2331 O O . GLY A 1 295 ? -2.542 -37.819 6.034 1.00 55.81 295 GLY A O 1
ATOM 2332 N N . LEU A 1 296 ? -2.720 -35.783 5.088 1.00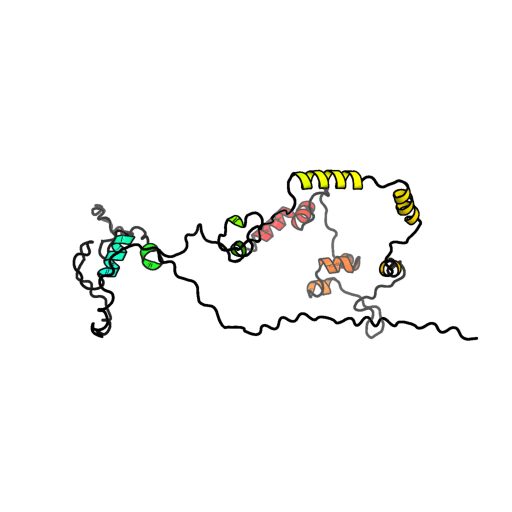 52.22 296 LEU A N 1
ATOM 2333 C CA . LEU A 1 296 ? -1.591 -35.123 5.755 1.00 52.22 296 LEU A CA 1
ATOM 2334 C C . LEU A 1 296 ? -2.030 -34.089 6.813 1.00 52.22 296 LEU A C 1
ATOM 2336 O O . LEU A 1 296 ? -1.187 -33.350 7.323 1.00 52.22 296 LEU A O 1
ATOM 2340 N N . GLN A 1 297 ? -3.325 -34.058 7.148 1.00 44.25 297 GLN A N 1
ATOM 2341 C CA . GLN A 1 297 ? -3.870 -33.395 8.340 1.00 44.25 297 GLN A CA 1
ATOM 2342 C C . GLN A 1 297 ? -4.059 -34.413 9.461 1.00 44.25 297 GLN A C 1
ATOM 2344 O O . GLN A 1 297 ? -3.747 -34.056 10.618 1.00 44.25 297 GLN A O 1
#

Sequence (297 aa):
MYGKITGILFCSARKHVAWTPHFDTYFDCYSQLPLRTLHHPILRLGRERRSAMMNLEPLPHPYTNYNRTGNVTALVGNWVEEQALKDATGLSRFETWVGQEEPSQSVHATRAVPPPMQTHPRVIEHDEAVAPQDWETMYMRSHADPSKATTYPQMIEYRSKSKLGPRAQRELAMLMEEAKSLPQETASSITAMSDGHDLNTTHRTDYTPKDMSQNRVGTRVMRDQCGRPAKRDPTFLAETQLVPRPLGDRLFGTAPLEAGATQTSVLPDPDIPITIYTESVAANRYVLVAALDKGLQ